Protein AF-0000000065982901 (afdb_homodimer)

Solvent-accessible surface area (backbone atoms only — not comparable to full-atom values): 19222 Å² total; per-residue (Å²): 124,81,75,72,60,69,66,36,56,91,69,32,58,47,48,39,90,70,56,46,75,88,37,59,76,44,37,48,19,32,42,31,34,54,44,53,38,65,42,61,43,34,25,44,44,10,56,73,60,25,23,34,77,66,44,44,37,44,37,74,94,78,40,33,36,38,40,33,31,29,74,66,68,66,86,75,52,57,84,52,55,46,55,23,47,29,55,49,61,68,37,67,29,26,37,35,38,33,34,51,67,62,44,64,77,38,88,80,58,85,72,47,38,41,24,81,53,88,72,38,20,43,46,32,39,29,35,27,35,80,43,37,68,62,52,48,52,52,38,51,76,72,67,51,51,66,79,36,50,36,80,40,78,89,57,44,56,34,28,26,32,42,50,90,59,51,37,37,35,36,36,29,18,64,85,45,47,28,68,55,39,49,86,29,78,124,84,77,72,61,68,65,36,56,90,69,32,59,47,47,38,90,69,56,44,75,89,36,60,77,45,39,47,19,32,43,30,33,54,45,52,37,65,42,61,44,34,25,44,44,10,55,73,60,24,23,35,76,66,45,44,36,44,37,76,94,77,39,32,37,37,40,32,32,28,74,68,67,67,89,75,50,57,85,52,55,47,55,24,47,28,56,51,59,68,38,66,28,25,38,34,39,33,31,51,67,64,44,63,76,38,87,81,60,86,72,47,39,40,25,80,54,89,72,38,21,42,46,33,38,30,35,27,34,79,44,39,68,62,52,48,52,53,38,49,76,71,66,50,51,66,80,34,50,36,79,40,78,90,58,44,57,35,28,26,31,41,50,93,60,52,36,36,36,36,36,29,18,64,83,46,47,27,68,55,38,50,87,28,75

Secondary structure (DSSP, 8-state):
-----TTSGGGSTT---S--GGGTT-EEEEEEEEES-HHHHHIIIIIIT--EEEEEEEETTTTEEEEEEESS-GGGS-SSHHHHHHHHTTSSSEEEEEEETTGGG-TT----B-SSSSS-BEEEEEEEES-HHHHHHHHHHTTPPEEE-TTSSSSTT-EEEE-TT--EEEEEETTTHHHHTTTT-/-----TTSGGGSTT---S--GGGTT-EEEEEEEEES-HHHHHIIIIIIT--EEEEEEEETTTTEEEEEEESS-GGGS-SSHHHHHHHHTTSSSEEEEEEETTGGG-TT----B-SSSSS-BEEEEEEEES-HHHHHHHHHHTTPPEEE-TTSSSSTT-EEEE-TT--EEEEEETTTHHHHTTTT-

Radius of gyration: 19.93 Å; Cα contacts (8 Å, |Δi|>4): 842; chains: 2; bounding box: 50×65×52 Å

Nearest PDB structures (foldseek):
  7vq6-assembly1_A  TM=9.867E-01  e=5.200E-32  Gossypium hirsutum
  7vq6-assembly1_B  TM=9.862E-01  e=2.164E-29  Gossypium hirsutum
  4x2a-assembly1_B  TM=9.821E-01  e=1.651E-28  Mus musculus
  1bh5-assembly1_B  TM=9.833E-01  e=2.447E-28  Homo sapiens
  7wsz-assembly1_A  TM=9.828E-01  e=4.713E-28  Homo sapiens

Organism: Glycine max (NCBI:txid3847)

Sequence (370 aa):
MAAEPKESPSNNPGLHTTPDEATKGYIMQQTMFRIKDPKVSLDFYSRVLGMSLLKRLDFPEMKFSLYFMGYENTAEAPSNPIDKVVWTFSQKATIELTHNWGTESDPEFKGYHNGNSEPRGFGHIGVTVDDTYKACERFQNLGVEFVKKPEDGKMKGIAFIKDPDGYWIEIFDRKTIGNVTQTAAMAAEPKESPSNNPGLHTTPDEATKGYIMQQTMFRIKDPKVSLDFYSRVLGMSLLKRLDFPEMKFSLYFMGYENTAEAPSNPIDKVVWTFSQKATIELTHNWGTESDPEFKGYHNGNSEPRGFGHIGVTVDDTYKACERFQNLGVEFVKKPEDGKMKGIAFIKDPDGYWIEIFDRKTIGNVTQTAA

Structure (mmCIF, N/CA/C/O backbone):
data_AF-0000000065982901-model_v1
#
loop_
_entity.id
_entity.type
_entity.pdbx_description
1 polymer 'Lactoylglutathione lyase'
#
loop_
_atom_site.group_PDB
_atom_site.id
_atom_site.type_symbol
_atom_site.label_atom_id
_atom_site.label_alt_id
_atom_site.label_comp_id
_atom_site.label_asym_id
_atom_site.label_entity_id
_atom_site.label_seq_id
_atom_site.pdbx_PDB_ins_code
_atom_site.Cartn_x
_atom_site.Cartn_y
_atom_site.Cartn_z
_atom_site.occupancy
_atom_site.B_iso_or_equiv
_atom_site.auth_seq_id
_atom_site.auth_comp_id
_atom_site.auth_asym_id
_atom_site.auth_atom_id
_atom_site.pdbx_PDB_model_num
ATOM 1 N N . MET A 1 1 ? -2.605 -38.344 -5.523 1 47.62 1 MET A N 1
ATOM 2 C CA . MET A 1 1 ? -1.571 -37.5 -4.918 1 47.62 1 MET A CA 1
ATOM 3 C C . MET A 1 1 ? -2.084 -36.094 -4.691 1 47.62 1 MET A C 1
ATOM 5 O O . MET A 1 1 ? -2.758 -35.5 -5.551 1 47.62 1 MET A O 1
ATOM 9 N N . ALA A 1 2 ? -2.24 -35.75 -3.432 1 55.12 2 ALA A N 1
ATOM 10 C CA . ALA A 1 2 ? -2.941 -34.5 -3.178 1 55.12 2 ALA A CA 1
ATOM 11 C C . ALA A 1 2 ? -2.311 -33.344 -3.961 1 55.12 2 ALA A C 1
ATOM 13 O O . ALA A 1 2 ? -1.085 -33.219 -4.035 1 55.12 2 ALA A O 1
ATOM 14 N N . ALA A 1 3 ? -3.068 -32.781 -4.895 1 74.69 3 ALA A N 1
ATOM 15 C CA . ALA A 1 3 ? -2.555 -31.734 -5.766 1 74.69 3 ALA A CA 1
ATOM 16 C C . ALA A 1 3 ? -1.749 -30.703 -4.973 1 74.69 3 ALA A C 1
ATOM 18 O O . ALA A 1 3 ? -2.111 -30.359 -3.844 1 74.69 3 ALA A O 1
ATOM 19 N N . GLU A 1 4 ? -0.522 -30.547 -5.262 1 88.44 4 GLU A N 1
ATOM 20 C CA . GLU A 1 4 ? 0.357 -29.562 -4.641 1 88.44 4 GLU A CA 1
ATOM 21 C C . GLU A 1 4 ? -0.329 -28.203 -4.527 1 88.44 4 GLU A C 1
ATOM 23 O O . GLU A 1 4 ? -1.037 -27.781 -5.441 1 88.44 4 GLU A O 1
ATOM 28 N N . PRO A 1 5 ? -0.184 -27.594 -3.396 1 92.75 5 PRO A N 1
ATOM 29 C CA . PRO A 1 5 ? -0.748 -26.25 -3.252 1 92.75 5 PRO A CA 1
ATOM 30 C C . PRO A 1 5 ? -0.328 -25.312 -4.379 1 92.75 5 PRO A C 1
ATOM 32 O O . PRO A 1 5 ? 0.78 -25.438 -4.906 1 92.75 5 PRO A O 1
ATOM 35 N N . LYS A 1 6 ? -1.152 -24.422 -4.77 1 95.62 6 LYS A N 1
ATOM 36 C CA . LYS A 1 6 ? -0.867 -23.469 -5.836 1 95.62 6 LYS A CA 1
ATOM 37 C C . LYS A 1 6 ? 0.378 -22.641 -5.52 1 95.62 6 LYS A C 1
ATOM 39 O O . LYS A 1 6 ? 1.098 -22.219 -6.426 1 95.62 6 LYS A O 1
ATOM 44 N N . GLU A 1 7 ? 0.7 -22.484 -4.242 1 96.75 7 GLU A N 1
ATOM 45 C CA . GLU A 1 7 ? 1.801 -21.625 -3.793 1 96.75 7 GLU A CA 1
ATOM 46 C C . GLU A 1 7 ? 3.127 -22.391 -3.824 1 96.75 7 GLU A C 1
ATOM 48 O O . GLU A 1 7 ? 4.18 -21.812 -3.533 1 96.75 7 GLU A O 1
ATOM 53 N N . SER A 1 8 ? 3.111 -23.625 -4.184 1 96 8 SER A N 1
ATOM 54 C CA . SER A 1 8 ? 4.34 -24.406 -4.18 1 96 8 SER A CA 1
ATOM 55 C C . SER A 1 8 ? 5.352 -23.859 -5.18 1 96 8 SER A C 1
ATOM 57 O O . SER A 1 8 ? 4.969 -23.328 -6.227 1 96 8 SER A O 1
ATOM 59 N N . PRO A 1 9 ? 6.648 -24 -4.855 1 95.81 9 PRO A N 1
ATOM 60 C CA . PRO A 1 9 ? 7.684 -23.531 -5.781 1 95.81 9 PRO A CA 1
ATOM 61 C C . PRO A 1 9 ? 7.574 -24.172 -7.164 1 95.81 9 PRO A C 1
ATOM 63 O O . PRO A 1 9 ? 7.883 -23.531 -8.172 1 95.81 9 PRO A O 1
ATOM 66 N N . SER A 1 10 ? 7.184 -25.391 -7.262 1 96.44 10 SER A N 1
ATOM 67 C CA . SER A 1 10 ? 7.043 -26.078 -8.539 1 96.44 10 SER A CA 1
ATOM 68 C C . SER A 1 10 ? 6.016 -25.391 -9.43 1 96.44 10 SER A C 1
ATOM 70 O O . SER A 1 10 ? 6.145 -25.406 -10.656 1 96.44 10 SER A O 1
ATOM 72 N N . ASN A 1 11 ? 4.996 -24.719 -8.805 1 97.25 11 ASN A N 1
ATOM 73 C CA . ASN A 1 11 ? 3.949 -24.031 -9.547 1 97.25 11 ASN A CA 1
ATOM 74 C C . ASN A 1 11 ? 4.305 -22.562 -9.781 1 97.25 11 ASN A C 1
ATOM 76 O O . ASN A 1 11 ? 3.574 -21.844 -10.461 1 97.25 11 ASN A O 1
ATOM 80 N N . ASN A 1 12 ? 5.383 -22.125 -9.242 1 98.25 12 ASN A N 1
ATOM 81 C CA . ASN A 1 12 ? 5.738 -20.719 -9.258 1 98.25 12 ASN A CA 1
ATOM 82 C C . ASN A 1 12 ? 7.219 -20.5 -9.562 1 98.25 12 ASN A C 1
ATOM 84 O O . ASN A 1 12 ? 7.988 -20.125 -8.688 1 98.25 12 ASN A O 1
ATOM 88 N N . PRO A 1 13 ? 7.547 -20.672 -10.828 1 97.69 13 PRO A N 1
ATOM 89 C CA . PRO A 1 13 ? 8.945 -20.406 -11.18 1 97.69 13 PRO A CA 1
ATOM 90 C C . PRO A 1 13 ? 9.398 -19.016 -10.766 1 97.69 13 PRO A C 1
ATOM 92 O O . PRO A 1 13 ? 8.633 -18.047 -10.867 1 97.69 13 PRO A O 1
ATOM 95 N N . GLY A 1 14 ? 10.594 -18.938 -10.18 1 98.19 14 GLY A N 1
ATOM 96 C CA . GLY A 1 14 ? 11.148 -17.672 -9.711 1 98.19 14 GLY A CA 1
ATOM 97 C C . GLY A 1 14 ? 11.008 -17.484 -8.211 1 98.19 14 GLY A C 1
ATOM 98 O O . GLY A 1 14 ? 11.711 -16.672 -7.617 1 98.19 14 GLY A O 1
ATOM 99 N N . LEU A 1 15 ? 10.031 -18.25 -7.629 1 98.56 15 LEU A N 1
ATOM 100 C CA . LEU A 1 15 ? 9.758 -18.078 -6.207 1 98.56 15 LEU A CA 1
ATOM 101 C C . LEU A 1 15 ? 10.883 -18.672 -5.363 1 98.56 15 LEU A C 1
ATOM 103 O O . LEU A 1 15 ? 11.281 -19.828 -5.574 1 98.56 15 LEU A O 1
ATOM 107 N N . HIS A 1 16 ? 11.414 -17.906 -4.531 1 97.69 16 HIS A N 1
ATOM 108 C CA . HIS A 1 16 ? 12.32 -18.375 -3.492 1 97.69 16 HIS A CA 1
ATOM 109 C C . HIS A 1 16 ? 11.586 -18.594 -2.174 1 97.69 16 HIS A C 1
ATOM 111 O O . HIS A 1 16 ? 10.93 -17.672 -1.666 1 97.69 16 HIS A O 1
ATOM 117 N N . THR A 1 17 ? 11.703 -19.75 -1.574 1 95.75 17 THR A N 1
ATOM 118 C CA . THR A 1 17 ? 10.828 -20.109 -0.464 1 95.75 17 THR A CA 1
ATOM 119 C C . THR A 1 17 ? 11.523 -19.875 0.873 1 95.75 17 THR A C 1
ATOM 121 O O . THR A 1 17 ? 10.891 -19.922 1.928 1 95.75 17 THR A O 1
ATOM 124 N N . THR A 1 18 ? 12.797 -19.656 0.879 1 95.19 18 THR A N 1
ATOM 125 C CA . THR A 1 18 ? 13.531 -19.359 2.105 1 95.19 18 THR A CA 1
ATOM 126 C C . THR A 1 18 ? 14.039 -17.922 2.102 1 95.19 18 THR A C 1
ATOM 128 O O . THR A 1 18 ? 14.969 -17.594 1.364 1 95.19 18 THR A O 1
ATOM 131 N N . PRO A 1 19 ? 13.414 -17.141 2.873 1 95.31 19 PRO A N 1
ATOM 132 C CA . PRO A 1 19 ? 13.891 -15.75 2.916 1 95.31 19 PRO A CA 1
ATOM 133 C C . PRO A 1 19 ? 15.352 -15.641 3.35 1 95.31 19 PRO A C 1
ATOM 135 O O . PRO A 1 19 ? 15.797 -16.391 4.227 1 95.31 19 PRO A O 1
ATOM 138 N N . ASP A 1 20 ? 16.047 -14.797 2.668 1 96.69 20 ASP A N 1
ATOM 139 C CA . ASP A 1 20 ? 17.422 -14.531 3.064 1 96.69 20 ASP A CA 1
ATOM 140 C C . ASP A 1 20 ? 17.484 -13.93 4.465 1 96.69 20 ASP A C 1
ATOM 142 O O . ASP A 1 20 ? 16.703 -13.047 4.801 1 96.69 20 ASP A O 1
ATOM 146 N N . GLU A 1 21 ? 18.453 -14.359 5.258 1 96.94 21 GLU A N 1
ATOM 147 C CA . GLU A 1 21 ? 18.641 -13.867 6.621 1 96.94 21 GLU A CA 1
ATOM 148 C C . GLU A 1 21 ? 18.812 -12.352 6.648 1 96.94 21 GLU A C 1
ATOM 150 O O . GLU A 1 21 ? 18.422 -11.695 7.609 1 96.94 21 GLU A O 1
ATOM 155 N N . ALA A 1 22 ? 19.344 -11.828 5.566 1 97.62 22 ALA A N 1
ATOM 156 C CA . ALA A 1 22 ? 19.609 -10.398 5.477 1 97.62 22 ALA A CA 1
ATOM 157 C C . ALA A 1 22 ? 18.312 -9.594 5.496 1 97.62 22 ALA A C 1
ATOM 159 O O . ALA A 1 22 ? 18.328 -8.383 5.734 1 97.62 22 ALA A O 1
ATOM 160 N N . THR A 1 23 ? 17.172 -10.227 5.211 1 98.12 23 THR A N 1
ATOM 161 C CA . THR A 1 23 ? 15.922 -9.492 5.098 1 98.12 23 THR A CA 1
ATOM 162 C C . THR A 1 23 ? 15.062 -9.703 6.34 1 98.12 23 THR A C 1
ATOM 164 O O . THR A 1 23 ? 13.891 -9.312 6.367 1 98.12 23 THR A O 1
ATOM 167 N N . LYS A 1 24 ? 15.828 -10.312 7.328 1 94.62 24 LYS A N 1
ATOM 168 C CA . LYS A 1 24 ? 15.102 -10.539 8.578 1 94.62 24 LYS A CA 1
ATOM 169 C C . LYS A 1 24 ? 14.703 -9.227 9.234 1 94.62 24 LYS A C 1
ATOM 171 O O . LYS A 1 24 ? 15.523 -8.32 9.375 1 94.62 24 LYS A O 1
ATOM 176 N N . GLY A 1 25 ? 13.547 -8.938 9.492 1 94 25 GLY A N 1
ATOM 177 C CA . GLY A 1 25 ? 13.078 -7.734 10.164 1 94 25 GLY A CA 1
ATOM 178 C C . GLY A 1 25 ? 12.461 -6.723 9.227 1 94 25 GLY A C 1
ATOM 179 O O . GLY A 1 25 ? 11.984 -5.672 9.656 1 94 25 GLY A O 1
ATOM 180 N N . TYR A 1 26 ? 12.641 -6.934 7.852 1 98.5 26 TYR A N 1
ATOM 181 C CA . TYR A 1 26 ? 11.984 -6.039 6.906 1 98.5 26 TYR A CA 1
ATOM 182 C C . TYR A 1 26 ? 10.477 -5.996 7.156 1 98.5 26 TYR A C 1
ATOM 184 O O . TYR A 1 26 ? 9.875 -7.008 7.535 1 98.5 26 TYR A O 1
ATOM 192 N N . ILE A 1 27 ? 9.914 -4.82 6.965 1 98.12 27 ILE A N 1
ATOM 193 C CA . ILE A 1 27 ? 8.461 -4.707 7.066 1 98.12 27 ILE A CA 1
ATOM 194 C C . ILE A 1 27 ? 7.93 -3.867 5.91 1 98.12 27 ILE A C 1
ATOM 196 O O . ILE A 1 27 ? 8.57 -2.898 5.492 1 98.12 27 ILE A O 1
ATOM 200 N N . MET A 1 28 ? 6.805 -4.344 5.32 1 98.81 28 MET A N 1
ATOM 201 C CA . MET A 1 28 ? 6.051 -3.475 4.422 1 98.81 28 MET A CA 1
ATOM 202 C C . MET A 1 28 ? 5.391 -2.336 5.191 1 98.81 28 MET A C 1
ATOM 204 O O . MET A 1 28 ? 4.398 -2.545 5.891 1 98.81 28 MET A O 1
ATOM 208 N N . GLN A 1 29 ? 5.961 -1.175 5.043 1 98.81 29 GLN A N 1
ATOM 209 C CA . GLN A 1 29 ? 5.637 -0.084 5.957 1 98.81 29 GLN A CA 1
ATOM 210 C C . GLN A 1 29 ? 4.574 0.836 5.359 1 98.81 29 GLN A C 1
ATOM 212 O O . GLN A 1 29 ? 3.623 1.216 6.043 1 98.81 29 GLN A O 1
ATOM 217 N N . GLN A 1 30 ? 4.672 1.115 4.047 1 98.88 30 GLN A N 1
ATOM 218 C CA . GLN A 1 30 ? 3.738 2.143 3.602 1 98.88 30 GLN A CA 1
ATOM 219 C C . GLN A 1 30 ? 3.414 1.986 2.119 1 98.88 30 GLN A C 1
ATOM 221 O O . GLN A 1 30 ? 4.184 1.38 1.37 1 98.88 30 GLN A O 1
ATOM 226 N N . THR A 1 31 ? 2.271 2.502 1.705 1 98.94 31 THR A N 1
ATOM 227 C CA . THR A 1 31 ? 1.854 2.814 0.342 1 98.94 31 THR A CA 1
ATOM 228 C C . THR A 1 31 ? 1.636 4.316 0.173 1 98.94 31 THR A C 1
ATOM 230 O O . THR A 1 31 ? 0.902 4.934 0.949 1 98.94 31 THR A O 1
ATOM 233 N N . MET A 1 32 ? 2.334 4.867 -0.791 1 98.94 32 MET A N 1
ATOM 234 C CA . MET A 1 32 ? 2.26 6.316 -0.974 1 98.94 32 MET A CA 1
ATOM 235 C C . MET A 1 32 ? 1.517 6.664 -2.26 1 98.94 32 MET A C 1
ATOM 237 O O . MET A 1 32 ? 1.818 6.121 -3.322 1 98.94 32 MET A O 1
ATOM 241 N N . PHE A 1 33 ? 0.491 7.516 -2.158 1 98.81 33 PHE A N 1
ATOM 242 C CA . PHE A 1 33 ? -0.076 8.141 -3.348 1 98.81 33 PHE A CA 1
ATOM 243 C C . PHE A 1 33 ? -0.407 9.602 -3.09 1 98.81 33 PHE A C 1
ATOM 245 O O . PHE A 1 33 ? -0.44 10.047 -1.938 1 98.81 33 PHE A O 1
ATOM 252 N N . ARG A 1 34 ? -0.53 10.352 -4.121 1 98.88 34 ARG A N 1
ATOM 253 C CA . ARG A 1 34 ? -0.688 11.797 -4.074 1 98.88 34 ARG A CA 1
ATOM 254 C C . ARG A 1 34 ? -2.152 12.188 -3.9 1 98.88 34 ARG A C 1
ATOM 256 O O . ARG A 1 34 ? -3.043 11.523 -4.441 1 98.88 34 ARG A O 1
ATOM 263 N N . ILE A 1 35 ? -2.357 13.266 -3.203 1 98.88 35 ILE A N 1
ATOM 264 C CA . ILE A 1 35 ? -3.719 13.742 -2.992 1 98.88 35 ILE A CA 1
ATOM 265 C C . ILE A 1 35 ? -3.812 15.219 -3.367 1 98.88 35 ILE A C 1
ATOM 267 O O . ILE A 1 35 ? -2.82 15.945 -3.297 1 98.88 35 ILE A O 1
ATOM 271 N N . LYS A 1 36 ? -4.98 15.641 -3.707 1 98.69 36 LYS A N 1
ATOM 272 C CA . LYS A 1 36 ? -5.219 17.016 -4.145 1 98.69 36 LYS A CA 1
ATOM 273 C C . LYS A 1 36 ? -5.348 17.953 -2.951 1 98.69 36 LYS A C 1
ATOM 275 O O . LYS A 1 36 ? -4.738 19.031 -2.93 1 98.69 36 LYS A O 1
ATOM 280 N N . ASP A 1 37 ? -6.137 17.609 -1.983 1 98.75 37 ASP A N 1
ATOM 281 C CA . ASP A 1 37 ? -6.551 18.469 -0.877 1 98.75 37 ASP A CA 1
ATOM 282 C C . ASP A 1 37 ? -6.535 17.703 0.445 1 98.75 37 ASP A C 1
ATOM 284 O O . ASP A 1 37 ? -7.387 16.844 0.677 1 98.75 37 ASP A O 1
ATOM 288 N N . PRO A 1 38 ? -5.645 18.047 1.351 1 98.75 38 PRO A N 1
ATOM 289 C CA . PRO A 1 38 ? -5.555 17.312 2.619 1 98.75 38 PRO A CA 1
ATOM 290 C C . PRO A 1 38 ? -6.844 17.391 3.434 1 98.75 38 PRO A C 1
ATOM 292 O O . PRO A 1 38 ? -7.195 16.422 4.125 1 98.75 38 PRO A O 1
ATOM 295 N N . LYS A 1 39 ? -7.512 18.5 3.393 1 98.75 39 LYS A N 1
ATOM 296 C CA . LYS A 1 39 ? -8.734 18.641 4.184 1 98.75 39 LYS A CA 1
ATOM 297 C C . LYS A 1 39 ? -9.742 17.547 3.828 1 98.75 39 LYS A C 1
ATOM 299 O O . LYS A 1 39 ? -10.281 16.891 4.715 1 98.75 39 LYS A O 1
ATOM 304 N N . VAL A 1 40 ? -9.938 17.328 2.543 1 98.62 40 VAL A N 1
ATOM 305 C CA . VAL A 1 40 ? -10.914 16.359 2.045 1 98.62 40 VAL A CA 1
ATOM 306 C C . VAL A 1 40 ? -10.391 14.945 2.283 1 98.62 40 VAL A C 1
ATOM 308 O O . VAL A 1 40 ? -11.148 14.062 2.689 1 98.62 40 VAL A O 1
ATOM 311 N N . SER A 1 41 ? -9.156 14.727 2.055 1 98.88 41 SER A N 1
ATOM 312 C CA . SER A 1 41 ? -8.562 13.398 2.197 1 98.88 41 SER A CA 1
ATOM 313 C C . SER A 1 41 ? -8.523 12.969 3.66 1 98.88 41 SER A C 1
ATOM 315 O O . SER A 1 41 ? -8.828 11.82 3.984 1 98.88 41 SER A O 1
ATOM 317 N N . LEU A 1 42 ? -8.109 13.867 4.512 1 98.88 42 LEU A N 1
ATOM 318 C CA . LEU A 1 42 ? -8.039 13.531 5.93 1 98.88 42 LEU A CA 1
ATOM 319 C C . LEU A 1 42 ? -9.422 13.227 6.488 1 98.88 42 LEU A C 1
ATOM 321 O O . LEU A 1 42 ? -9.57 12.359 7.355 1 98.88 42 LEU A O 1
ATOM 325 N N . ASP A 1 43 ? -10.422 13.984 6.039 1 98.88 43 ASP A N 1
ATOM 326 C CA . ASP A 1 43 ? -11.789 13.648 6.438 1 98.88 43 ASP A CA 1
ATOM 327 C C . ASP A 1 43 ? -12.141 12.219 6.035 1 98.88 43 ASP A C 1
ATOM 329 O O . ASP A 1 43 ? -12.602 11.43 6.867 1 98.88 43 ASP A O 1
ATOM 333 N N . PHE A 1 44 ? -11.891 11.883 4.828 1 98.94 44 PHE A N 1
ATOM 334 C CA . PHE A 1 44 ? -12.234 10.57 4.305 1 98.94 44 PHE A CA 1
ATOM 335 C C . PHE A 1 44 ? -11.492 9.477 5.062 1 98.94 44 PHE A C 1
ATOM 337 O O . PHE A 1 44 ? -12.109 8.531 5.57 1 98.94 44 PHE A O 1
ATOM 344 N N . TYR A 1 45 ? -10.203 9.484 5.199 1 98.94 45 TYR A N 1
ATOM 345 C CA . TYR A 1 45 ? -9.391 8.406 5.734 1 98.94 45 TYR A CA 1
ATOM 346 C C . TYR A 1 45 ? -9.562 8.289 7.242 1 98.94 45 TYR A C 1
ATOM 348 O O . TYR A 1 45 ? -9.414 7.199 7.809 1 98.94 45 TYR A O 1
ATOM 356 N N . SER A 1 46 ? -9.867 9.43 7.895 1 98.75 46 SER A N 1
ATOM 357 C CA . SER A 1 46 ? -10.07 9.352 9.336 1 98.75 46 SER A CA 1
ATOM 358 C C . SER A 1 46 ? -11.531 9.047 9.68 1 98.75 46 SER A C 1
ATOM 360 O O . SER A 1 46 ? -11.828 8 10.258 1 98.75 46 SER A O 1
ATOM 362 N N . ARG A 1 47 ? -12.445 9.805 9.172 1 98.5 47 ARG A N 1
ATOM 363 C CA . ARG A 1 47 ? -13.852 9.648 9.531 1 98.5 47 ARG A CA 1
ATOM 364 C C . ARG A 1 47 ? -14.461 8.422 8.867 1 98.5 47 ARG A C 1
ATOM 366 O O . ARG A 1 47 ? -15.117 7.613 9.523 1 98.5 47 ARG A O 1
ATOM 373 N N . VAL A 1 48 ? -14.25 8.25 7.625 1 98.69 48 VAL A N 1
ATOM 374 C CA . VAL A 1 48 ? -14.898 7.195 6.852 1 98.69 48 VAL A CA 1
ATOM 375 C C . VAL A 1 48 ? -14.18 5.867 7.086 1 98.69 48 VAL A C 1
ATOM 377 O O . VAL A 1 48 ? -14.812 4.871 7.453 1 98.69 48 VAL A O 1
ATOM 380 N N . LEU A 1 49 ? -12.883 5.836 6.973 1 98.81 49 LEU A N 1
ATOM 381 C CA . LEU A 1 49 ? -12.148 4.578 7.043 1 98.81 49 LEU A CA 1
ATOM 382 C C . LEU A 1 49 ? -11.68 4.297 8.469 1 98.81 49 LEU A C 1
ATOM 384 O O . LEU A 1 49 ? -11.258 3.18 8.773 1 98.81 49 LEU A O 1
ATOM 388 N N . GLY A 1 50 ? -11.648 5.32 9.297 1 98.69 50 GLY A N 1
ATOM 389 C CA . GLY A 1 50 ? -11.352 5.094 10.703 1 98.69 50 GLY A CA 1
ATOM 390 C C . GLY A 1 50 ? -9.859 5.102 11.008 1 98.69 50 GLY A C 1
ATOM 391 O O . GLY A 1 50 ? -9.43 4.582 12.039 1 98.69 50 GLY A O 1
ATOM 392 N N . MET A 1 51 ? -9.039 5.641 10.148 1 98.75 51 MET A N 1
ATOM 393 C CA . MET A 1 51 ? -7.598 5.691 10.398 1 98.75 51 MET A CA 1
ATOM 394 C C . MET A 1 51 ? -7.242 6.902 11.258 1 98.75 51 MET A C 1
ATOM 396 O O . MET A 1 51 ? -7.996 7.875 11.305 1 98.75 51 MET A O 1
ATOM 400 N N . SER A 1 52 ? -6.113 6.812 11.891 1 98.5 52 SER A N 1
ATOM 401 C CA . SER A 1 52 ? -5.531 7.93 12.633 1 98.5 52 SER A CA 1
ATOM 402 C C . SER A 1 52 ? -4.379 8.562 11.859 1 98.5 52 SER A C 1
ATOM 404 O O . SER A 1 52 ? -3.709 7.895 11.07 1 98.5 52 SER A O 1
ATOM 406 N N . LEU A 1 53 ? -4.234 9.852 12.016 1 98.75 53 LEU A N 1
ATOM 407 C CA . LEU A 1 53 ? -3.018 10.508 11.547 1 98.75 53 LEU A CA 1
ATOM 408 C C . LEU A 1 53 ? -1.852 10.227 12.484 1 98.75 53 LEU A C 1
ATOM 410 O O . LEU A 1 53 ? -1.828 10.719 13.617 1 98.75 53 LEU A O 1
ATOM 414 N N . LEU A 1 54 ? -0.879 9.484 12.047 1 98.62 54 LEU A N 1
ATOM 415 C CA . LEU A 1 54 ? 0.24 9.062 12.883 1 98.62 54 LEU A CA 1
ATOM 416 C C . LEU A 1 54 ? 1.329 10.133 12.914 1 98.62 54 LEU A C 1
ATOM 418 O O . LEU A 1 54 ? 1.921 10.391 13.969 1 98.62 54 LEU A O 1
ATOM 422 N N . LYS A 1 55 ? 1.578 10.711 11.828 1 98.75 55 LYS A N 1
ATOM 423 C CA . LYS A 1 55 ? 2.633 11.711 11.703 1 98.75 55 LYS A CA 1
ATOM 424 C C . LYS A 1 55 ? 2.395 12.609 10.492 1 98.75 55 LYS A C 1
ATOM 426 O O . LYS A 1 55 ? 1.864 12.164 9.477 1 98.75 55 LYS A O 1
ATOM 431 N N . ARG A 1 56 ? 2.662 13.82 10.602 1 98.75 56 ARG A N 1
ATOM 432 C CA . ARG A 1 56 ? 2.729 14.773 9.492 1 98.75 56 ARG A CA 1
ATOM 433 C C . ARG A 1 56 ? 4.141 15.328 9.328 1 98.75 56 ARG A C 1
ATOM 435 O O . ARG A 1 56 ? 4.797 15.656 10.32 1 98.75 56 ARG A O 1
ATOM 442 N N . LEU A 1 57 ? 4.668 15.297 8.141 1 98.5 57 LEU A N 1
ATOM 443 C CA . LEU A 1 57 ? 5.945 15.906 7.789 1 98.5 57 LEU A CA 1
ATOM 444 C C . LEU A 1 57 ? 5.758 17.016 6.754 1 98.5 57 LEU A C 1
ATOM 446 O O . LEU A 1 57 ? 5.012 16.844 5.785 1 98.5 57 LEU A O 1
ATOM 450 N N . ASP A 1 58 ? 6.398 18.141 6.965 1 98.38 58 ASP A N 1
ATOM 451 C CA . ASP A 1 58 ? 6.355 19.266 6.039 1 98.38 58 ASP A CA 1
ATOM 452 C C . ASP A 1 58 ? 7.727 19.531 5.426 1 98.38 58 ASP A C 1
ATOM 454 O O . ASP A 1 58 ? 8.734 19.562 6.137 1 98.38 58 ASP A O 1
ATOM 458 N N . PHE A 1 59 ? 7.691 19.688 4.133 1 97.06 59 PHE A N 1
ATOM 459 C CA . PHE A 1 59 ? 8.906 20 3.391 1 97.06 59 PHE A CA 1
ATOM 460 C C . PHE A 1 59 ? 8.758 21.328 2.66 1 97.06 59 PHE A C 1
ATOM 462 O O . PHE A 1 59 ? 8.508 21.359 1.453 1 97.06 59 PHE A O 1
ATOM 469 N N . PRO A 1 60 ? 9.047 22.406 3.312 1 96.81 60 PRO A N 1
ATOM 470 C CA . PRO A 1 60 ? 8.781 23.719 2.736 1 96.81 60 PRO A CA 1
ATOM 471 C C . PRO A 1 60 ? 9.617 24 1.49 1 96.81 60 PRO A C 1
ATOM 473 O O . PRO A 1 60 ? 9.125 24.594 0.533 1 96.81 60 PRO A O 1
ATOM 476 N N . GLU A 1 61 ? 10.875 23.578 1.46 1 94.94 61 GLU A N 1
ATOM 477 C CA . GLU A 1 61 ? 11.75 23.828 0.317 1 94.94 61 GLU A CA 1
ATOM 478 C C . GLU A 1 61 ? 11.211 23.172 -0.946 1 94.94 61 GLU A C 1
ATOM 480 O O . GLU A 1 61 ? 11.336 23.719 -2.043 1 94.94 61 GLU A O 1
ATOM 485 N N . MET A 1 62 ? 10.625 22.078 -0.757 1 95.25 62 MET A N 1
ATOM 486 C CA . MET A 1 62 ? 10.109 21.312 -1.89 1 95.25 62 MET A CA 1
ATOM 487 C C . MET A 1 62 ? 8.602 21.516 -2.033 1 95.25 62 MET A C 1
ATOM 489 O O . MET A 1 62 ? 7.988 20.969 -2.953 1 95.25 62 MET A O 1
ATOM 493 N N . LYS A 1 63 ? 8.008 22.141 -1.095 1 97.75 63 LYS A N 1
ATOM 494 C CA . LYS A 1 63 ? 6.617 22.578 -1.1 1 97.75 63 LYS A CA 1
ATOM 495 C C . LYS A 1 63 ? 5.668 21.391 -1.132 1 97.75 63 LYS A C 1
ATOM 497 O O . LYS A 1 63 ? 4.777 21.312 -1.982 1 97.75 63 LYS A O 1
ATOM 502 N N . PHE A 1 64 ? 5.848 20.5 -0.227 1 98.38 64 PHE A N 1
ATOM 503 C CA . PHE A 1 64 ? 4.875 19.438 -0.071 1 98.38 64 PHE A CA 1
ATOM 504 C C . PHE A 1 64 ? 4.824 18.953 1.375 1 98.38 64 PHE A C 1
ATOM 506 O O . PHE A 1 64 ? 5.715 19.266 2.17 1 98.38 64 PHE A O 1
ATOM 513 N N . SER A 1 65 ? 3.74 18.297 1.741 1 98.81 65 SER A N 1
ATOM 514 C CA . SER A 1 65 ? 3.543 17.672 3.045 1 98.81 65 SER A CA 1
ATOM 515 C C . SER A 1 65 ? 3.166 16.203 2.898 1 98.81 65 SER A C 1
ATOM 517 O O . SER A 1 65 ? 2.57 15.805 1.896 1 98.81 65 SER A O 1
ATOM 519 N N . LEU A 1 66 ? 3.568 15.461 3.855 1 98.88 66 LEU A N 1
ATOM 520 C CA . LEU A 1 66 ? 3.211 14.047 3.965 1 98.88 66 LEU A CA 1
ATOM 521 C C . LEU A 1 66 ? 2.32 13.805 5.18 1 98.88 66 LEU A C 1
ATOM 523 O O . LEU A 1 66 ? 2.59 14.328 6.266 1 98.88 66 LEU A O 1
ATOM 527 N N . TYR A 1 67 ? 1.262 13.133 4.98 1 98.94 67 TYR A N 1
ATOM 528 C CA . TYR A 1 67 ? 0.38 12.68 6.051 1 98.94 67 TYR A CA 1
ATOM 529 C C . TYR A 1 67 ? 0.378 11.156 6.148 1 98.94 67 TYR A C 1
ATOM 531 O O . TYR A 1 67 ? -0.137 10.469 5.262 1 98.94 67 TYR A O 1
ATOM 539 N N . PHE A 1 68 ? 0.961 10.602 7.188 1 98.94 68 PHE A N 1
ATOM 540 C CA . PHE A 1 68 ? 0.977 9.164 7.402 1 98.94 68 PHE A CA 1
ATOM 541 C C . PHE A 1 68 ? -0.253 8.719 8.188 1 98.94 68 PHE A C 1
ATOM 543 O O . PHE A 1 68 ? -0.412 9.07 9.359 1 98.94 68 PHE A O 1
ATOM 550 N N . MET A 1 69 ? -1.104 7.953 7.516 1 98.94 69 MET A N 1
ATOM 551 C CA . MET A 1 69 ? -2.342 7.453 8.109 1 98.94 69 MET A CA 1
ATOM 552 C C . MET A 1 69 ? -2.229 5.969 8.43 1 98.94 69 MET A C 1
ATOM 554 O O . MET A 1 69 ? -1.534 5.227 7.734 1 98.94 69 MET A O 1
ATOM 558 N N . GLY A 1 70 ? -2.855 5.508 9.469 1 98.62 70 GLY A N 1
ATOM 559 C CA . GLY A 1 70 ? -2.9 4.094 9.805 1 98.62 70 GLY A CA 1
ATOM 560 C C . GLY A 1 70 ? -3.861 3.783 10.938 1 98.62 70 GLY A C 1
ATOM 561 O O . GLY A 1 70 ? -4.582 4.664 11.414 1 98.62 70 GLY A O 1
ATOM 562 N N . TYR A 1 71 ? -3.883 2.543 11.383 1 98.44 71 TYR A N 1
ATOM 563 C CA . TYR A 1 71 ? -4.852 2.1 12.375 1 98.44 71 TYR A CA 1
ATOM 564 C C . TYR A 1 71 ? -4.203 1.967 13.75 1 98.44 71 TYR A C 1
ATOM 566 O O . TYR A 1 71 ? -4.836 1.499 14.695 1 98.44 71 TYR A O 1
ATOM 574 N N . GLU A 1 72 ? -2.967 2.344 13.844 1 97.31 72 GLU A N 1
ATOM 575 C CA . GLU A 1 72 ? -2.252 2.244 15.117 1 97.31 72 GLU A CA 1
ATOM 576 C C . GLU A 1 72 ? -2.809 3.23 16.141 1 97.31 72 GLU A C 1
ATOM 578 O O . GLU A 1 72 ? -3.379 4.262 15.773 1 97.31 72 GLU A O 1
ATOM 583 N N . ASN A 1 73 ? -2.646 2.869 17.406 1 96.19 73 ASN A N 1
ATOM 584 C CA . ASN A 1 73 ? -3.086 3.699 18.531 1 96.19 73 ASN A CA 1
ATOM 585 C C . ASN A 1 73 ? -2.115 4.848 18.781 1 96.19 73 ASN A C 1
ATOM 587 O O . ASN A 1 73 ? -1.035 4.641 19.344 1 96.19 73 ASN A O 1
ATOM 591 N N . THR A 1 74 ? -2.531 6.055 18.5 1 96.44 74 THR A N 1
ATOM 592 C CA . THR A 1 74 ? -1.638 7.207 18.594 1 96.44 74 THR A CA 1
ATOM 593 C C . THR A 1 74 ? -1.312 7.527 20.047 1 96.44 74 THR A C 1
ATOM 595 O O . THR A 1 74 ? -0.363 8.258 20.328 1 96.44 74 THR A O 1
ATOM 598 N N . ALA A 1 75 ? -2.07 7.078 20.969 1 95.62 75 ALA A N 1
ATOM 599 C CA . ALA A 1 75 ? -1.772 7.285 22.375 1 95.62 75 ALA A CA 1
ATOM 600 C C . ALA A 1 75 ? -0.464 6.602 22.766 1 95.62 75 ALA A C 1
ATOM 602 O O . ALA A 1 75 ? 0.142 6.949 23.781 1 95.62 75 ALA A O 1
ATOM 603 N N . GLU A 1 76 ? -0.038 5.652 21.984 1 96.94 76 GLU A N 1
ATOM 604 C CA . GLU A 1 76 ? 1.196 4.918 22.25 1 96.94 76 GLU A CA 1
ATOM 605 C C . GLU A 1 76 ? 2.393 5.594 21.578 1 96.94 76 GLU A C 1
ATOM 607 O O . GLU A 1 76 ? 3.537 5.18 21.781 1 96.94 76 GLU A O 1
ATOM 612 N N . ALA A 1 77 ? 2.131 6.539 20.781 1 97.25 77 ALA A N 1
ATOM 613 C CA . ALA A 1 77 ? 3.201 7.238 20.078 1 97.25 77 ALA A CA 1
ATOM 614 C C . ALA A 1 77 ? 3.99 8.133 21.031 1 97.25 77 ALA A C 1
ATOM 616 O O . ALA A 1 77 ? 3.42 8.734 21.953 1 97.25 77 ALA A O 1
ATOM 617 N N . PRO A 1 78 ? 5.301 8.273 20.812 1 97.19 78 PRO A N 1
ATOM 618 C CA . PRO A 1 78 ? 6.082 9.227 21.609 1 97.19 78 PRO A CA 1
ATOM 619 C C . PRO A 1 78 ? 5.672 10.68 21.359 1 97.19 78 PRO A C 1
ATOM 621 O O . PRO A 1 78 ? 5.164 11 20.281 1 97.19 78 PRO A O 1
ATOM 624 N N . SER A 1 79 ? 5.969 11.578 22.328 1 95.12 79 SER A N 1
ATOM 625 C CA . SER A 1 79 ? 5.629 12.992 22.188 1 95.12 79 SER A CA 1
ATOM 626 C C . SER A 1 79 ? 6.695 13.75 21.406 1 95.12 79 SER A C 1
ATOM 628 O O . SER A 1 79 ? 6.387 14.711 20.719 1 95.12 79 SER A O 1
ATOM 630 N N . ASN A 1 80 ? 7.969 13.305 21.562 1 96.44 80 ASN A N 1
ATOM 631 C CA . ASN A 1 80 ? 9.039 13.938 20.797 1 96.44 80 ASN A CA 1
ATOM 632 C C . ASN A 1 80 ? 8.836 13.75 19.297 1 96.44 80 ASN A C 1
ATOM 634 O O . ASN A 1 80 ? 8.688 12.617 18.828 1 96.44 80 ASN A O 1
ATOM 638 N N . PRO A 1 81 ? 8.852 14.812 18.547 1 96.31 81 PRO A N 1
ATOM 639 C CA . PRO A 1 81 ? 8.516 14.734 17.125 1 96.31 81 PRO A CA 1
ATOM 640 C C . PRO A 1 81 ? 9.43 13.781 16.359 1 96.31 81 PRO A C 1
ATOM 642 O O . PRO A 1 81 ? 8.977 13.062 15.469 1 96.31 81 PRO A O 1
ATOM 645 N N . ILE A 1 82 ? 10.664 13.789 16.656 1 96.62 82 ILE A N 1
ATOM 646 C CA . ILE A 1 82 ? 11.617 12.938 15.945 1 96.62 82 ILE A CA 1
ATOM 647 C C . ILE A 1 82 ? 11.383 11.477 16.328 1 96.62 82 ILE A C 1
ATOM 649 O O . ILE A 1 82 ? 11.375 10.602 15.461 1 96.62 82 ILE A O 1
ATOM 653 N N . ASP A 1 83 ? 11.195 11.211 17.609 1 97.69 83 ASP A N 1
ATOM 654 C CA . ASP A 1 83 ? 10.891 9.867 18.078 1 97.69 83 ASP A CA 1
ATOM 655 C C . ASP A 1 83 ? 9.578 9.359 17.469 1 97.69 83 ASP A C 1
ATOM 657 O O . ASP A 1 83 ? 9.438 8.164 17.203 1 97.69 83 ASP A O 1
ATOM 661 N N . LYS A 1 84 ? 8.648 10.25 17.281 1 98.06 84 LYS A N 1
ATOM 662 C CA . LYS A 1 84 ? 7.367 9.875 16.688 1 98.06 84 LYS A CA 1
ATOM 663 C C . LYS A 1 84 ? 7.531 9.469 15.227 1 98.06 84 LYS A C 1
ATOM 665 O O . LYS A 1 84 ? 6.824 8.586 14.742 1 98.06 84 LYS A O 1
ATOM 670 N N . VAL A 1 85 ? 8.477 10.109 14.508 1 98.31 85 VAL A N 1
ATOM 671 C CA . VAL A 1 85 ? 8.805 9.664 13.148 1 98.31 85 VAL A CA 1
ATOM 672 C C . VAL A 1 85 ? 9.289 8.219 13.18 1 98.31 85 VAL A C 1
ATOM 674 O O . VAL A 1 85 ? 8.797 7.375 12.43 1 98.31 85 VAL A O 1
ATOM 677 N N . VAL A 1 86 ? 10.227 7.973 14.086 1 98.5 86 VAL A N 1
ATOM 678 C CA . VAL A 1 86 ? 10.805 6.637 14.203 1 98.5 86 VAL A CA 1
ATOM 679 C C . VAL A 1 86 ? 9.703 5.625 14.531 1 98.5 86 VAL A C 1
ATOM 681 O O . VAL A 1 86 ? 9.641 4.551 13.93 1 98.5 86 VAL A O 1
ATOM 684 N N . TRP A 1 87 ? 8.852 5.973 15.484 1 98.62 87 TRP A N 1
ATOM 685 C CA . TRP A 1 87 ? 7.715 5.133 15.852 1 98.62 87 TRP A CA 1
ATOM 686 C C . TRP A 1 87 ? 6.809 4.887 14.648 1 98.62 87 TRP A C 1
ATOM 688 O O . TRP A 1 87 ? 6.41 3.75 14.383 1 98.62 87 TRP A O 1
ATOM 698 N N . THR A 1 88 ? 6.492 5.887 13.883 1 98.69 88 THR A N 1
ATOM 699 C CA . THR A 1 88 ? 5.605 5.793 12.727 1 98.69 88 THR A CA 1
ATOM 700 C C . THR A 1 88 ? 6.191 4.859 11.672 1 98.69 88 THR A C 1
ATOM 702 O O . THR A 1 88 ? 5.496 3.98 11.156 1 98.69 88 THR A O 1
ATOM 705 N N . PHE A 1 89 ? 7.449 4.992 11.406 1 98.62 89 PHE A N 1
ATOM 706 C CA . PHE A 1 89 ? 8.102 4.227 10.352 1 98.62 89 PHE A CA 1
ATOM 707 C C . PHE A 1 89 ? 8.398 2.807 10.82 1 98.62 89 PHE A C 1
ATOM 709 O O . PHE A 1 89 ? 8.898 1.985 10.047 1 98.62 89 PHE A O 1
ATOM 716 N N . SER A 1 90 ? 8.07 2.533 12.062 1 98.31 90 SER A N 1
ATOM 717 C CA . SER A 1 90 ? 8.156 1.169 12.57 1 98.31 90 SER A CA 1
ATOM 718 C C . SER A 1 90 ? 6.82 0.447 12.438 1 98.31 90 SER A C 1
ATOM 720 O O . SER A 1 90 ? 6.719 -0.741 12.75 1 98.31 90 SER A O 1
ATOM 722 N N . GLN A 1 91 ? 5.754 1.127 11.969 1 98.25 91 GLN A N 1
ATOM 723 C CA . GLN A 1 91 ? 4.426 0.534 11.859 1 98.25 91 GLN A CA 1
ATOM 724 C C . GLN A 1 91 ? 4.211 -0.07 10.469 1 98.25 91 GLN A C 1
ATOM 726 O O . GLN A 1 91 ? 4.633 0.505 9.469 1 98.25 91 GLN A O 1
ATOM 731 N N . LYS A 1 92 ? 3.541 -1.246 10.438 1 97.94 92 LYS A N 1
ATOM 732 C CA . LYS A 1 92 ? 3.156 -1.834 9.164 1 97.94 92 LYS A CA 1
ATOM 733 C C . LYS A 1 92 ? 1.946 -1.116 8.57 1 97.94 92 LYS A C 1
ATOM 735 O O . LYS A 1 92 ? 1.107 -0.591 9.305 1 97.94 92 LYS A O 1
ATOM 740 N N . ALA A 1 93 ? 1.886 -1.146 7.258 1 98.31 93 ALA A N 1
ATOM 741 C CA . ALA A 1 93 ? 0.648 -0.94 6.508 1 98.31 93 ALA A CA 1
ATOM 742 C C . ALA A 1 93 ? 0.124 0.481 6.695 1 98.31 93 ALA A C 1
ATOM 744 O O . ALA A 1 93 ? -1.081 0.689 6.855 1 98.31 93 ALA A O 1
ATOM 745 N N . THR A 1 94 ? 1.021 1.454 6.723 1 98.81 94 THR A N 1
ATOM 746 C CA . THR A 1 94 ? 0.555 2.836 6.734 1 98.81 94 THR A CA 1
ATOM 747 C C . THR A 1 94 ? 0.265 3.322 5.32 1 98.81 94 THR A C 1
ATOM 749 O O . THR A 1 94 ? 0.68 2.693 4.344 1 98.81 94 THR A O 1
ATOM 752 N N . ILE A 1 95 ? -0.539 4.348 5.211 1 98.94 95 ILE A N 1
ATOM 753 C CA . ILE A 1 95 ? -0.759 5.074 3.967 1 98.94 95 ILE A CA 1
ATOM 754 C C . ILE A 1 95 ? -0.094 6.445 4.047 1 98.94 95 ILE A C 1
ATOM 756 O O . ILE A 1 95 ? -0.302 7.191 5.008 1 98.94 95 ILE A O 1
ATOM 760 N N . GLU A 1 96 ? 0.784 6.699 3.141 1 98.94 96 GLU A N 1
ATOM 761 C CA . GLU A 1 96 ? 1.406 8.016 3.014 1 98.94 96 GLU A CA 1
ATOM 762 C C . GLU A 1 96 ? 0.689 8.867 1.97 1 98.94 96 GLU A C 1
ATOM 764 O O . GLU A 1 96 ? 0.794 8.609 0.769 1 98.94 96 GLU A O 1
ATOM 769 N N . LEU A 1 97 ? -0.043 9.891 2.428 1 98.94 97 LEU A N 1
ATOM 770 C CA . LEU A 1 97 ? -0.714 10.844 1.553 1 98.94 97 LEU A CA 1
ATOM 771 C C . LEU A 1 97 ? 0.181 12.047 1.274 1 98.94 97 LEU A C 1
ATOM 773 O O . LEU A 1 97 ? 0.572 12.766 2.199 1 98.94 9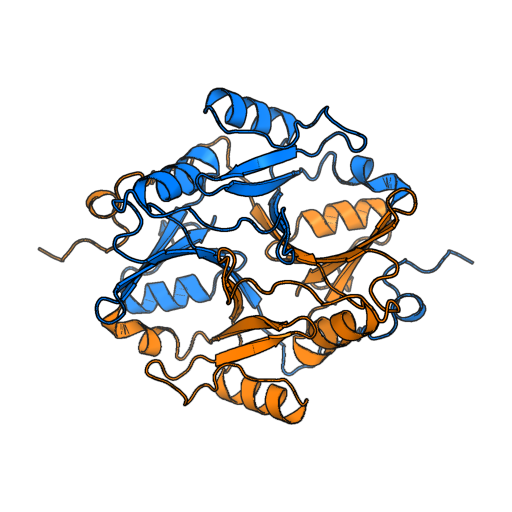7 LEU A O 1
ATOM 777 N N . THR A 1 98 ? 0.499 12.234 0.038 1 98.94 98 THR A N 1
ATOM 778 C CA . THR A 1 98 ? 1.39 13.32 -0.349 1 98.94 98 THR A CA 1
ATOM 779 C C . THR A 1 98 ? 0.597 14.484 -0.932 1 98.94 98 THR A C 1
ATOM 781 O O . THR A 1 98 ? -0.117 14.328 -1.924 1 98.94 98 THR A O 1
ATOM 784 N N . HIS A 1 99 ? 0.754 15.617 -0.33 1 98.88 99 HIS A N 1
ATOM 785 C CA . HIS A 1 99 ? 0.12 16.828 -0.815 1 98.88 99 HIS A CA 1
ATOM 786 C C . HIS A 1 99 ? 1.152 17.812 -1.373 1 98.88 99 HIS A C 1
ATOM 788 O O . HIS A 1 99 ? 1.985 18.328 -0.629 1 98.88 99 HIS A O 1
ATOM 794 N N . ASN A 1 100 ? 1.156 17.953 -2.654 1 98.62 100 ASN A N 1
ATOM 795 C CA . ASN A 1 100 ? 1.909 19.062 -3.246 1 98.62 100 ASN A CA 1
ATOM 796 C C . ASN A 1 100 ? 1.165 20.391 -3.109 1 98.62 100 ASN A C 1
ATOM 798 O O . ASN A 1 100 ? 0.056 20.531 -3.623 1 98.62 100 ASN A O 1
ATOM 802 N N . TRP A 1 101 ? 1.841 21.297 -2.436 1 98.56 101 TRP A N 1
ATOM 803 C CA . TRP A 1 101 ? 1.174 22.547 -2.062 1 98.56 101 TRP A CA 1
ATOM 804 C C . TRP A 1 101 ? 0.629 23.266 -3.293 1 98.56 101 TRP A C 1
ATOM 806 O O . TRP A 1 101 ? 1.294 23.312 -4.328 1 98.56 101 TRP A O 1
ATOM 816 N N . GLY A 1 102 ? -0.607 23.797 -3.205 1 98.31 102 GLY A N 1
ATOM 817 C CA . GLY A 1 102 ? -1.208 24.578 -4.273 1 98.31 102 GLY A CA 1
ATOM 818 C C . GLY A 1 102 ? -2.236 23.797 -5.074 1 98.31 102 GLY A C 1
ATOM 819 O O . GLY A 1 102 ? -3.121 24.391 -5.699 1 98.31 102 GLY A O 1
ATOM 820 N N . THR A 1 103 ? -2.17 22.438 -5.031 1 98.38 103 THR A N 1
ATOM 821 C CA . THR A 1 103 ? -3.1 21.641 -5.816 1 98.38 103 THR A CA 1
ATOM 822 C C . THR A 1 103 ? -4.531 21.828 -5.328 1 98.38 103 THR A C 1
ATOM 824 O O . THR A 1 103 ? -5.477 21.797 -6.117 1 98.38 103 THR A O 1
ATOM 827 N N . GLU A 1 104 ? -4.758 22.031 -4.082 1 97.81 104 GLU A N 1
ATOM 828 C CA . GLU A 1 104 ? -6.09 22.125 -3.492 1 97.81 104 GLU A CA 1
ATOM 829 C C . GLU A 1 104 ? -6.816 23.375 -3.973 1 97.81 104 GLU A C 1
ATOM 831 O O . GLU A 1 104 ? -8.047 23.438 -3.939 1 97.81 104 GLU A O 1
ATOM 836 N N . SER A 1 105 ? -6.117 24.375 -4.402 1 97.31 105 SER A N 1
ATOM 837 C CA . SER A 1 105 ? -6.734 25.656 -4.754 1 97.31 105 SER A CA 1
ATOM 838 C C . SER A 1 105 ? -6.531 25.984 -6.23 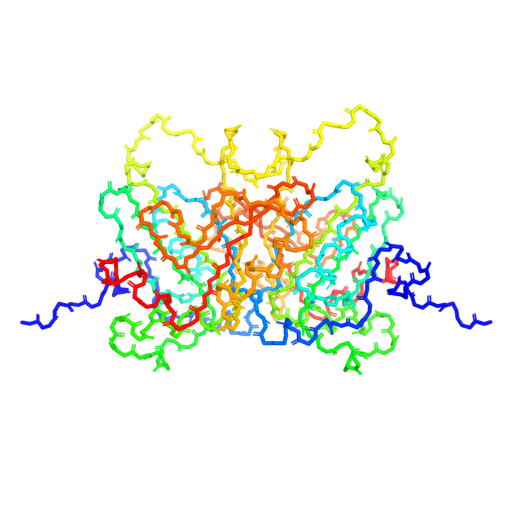1 97.31 105 SER A C 1
ATOM 840 O O . SER A 1 105 ? -6.953 27.047 -6.703 1 97.31 105 SER A O 1
ATOM 842 N N . ASP A 1 106 ? -5.852 25.125 -6.969 1 97.25 106 ASP A N 1
ATOM 843 C CA . ASP A 1 106 ? -5.598 25.344 -8.391 1 97.25 106 ASP A CA 1
ATOM 844 C C . ASP A 1 106 ? -6.793 24.906 -9.234 1 97.25 106 ASP A C 1
ATOM 846 O O . ASP A 1 106 ? -7.055 23.719 -9.367 1 97.25 106 ASP A O 1
ATOM 850 N N . PRO A 1 107 ? -7.461 25.797 -9.836 1 95.81 107 PRO A N 1
ATOM 851 C CA . PRO A 1 107 ? -8.625 25.422 -10.641 1 95.81 107 PRO A CA 1
ATOM 852 C C . PRO A 1 107 ? -8.258 24.641 -11.898 1 95.81 107 PRO A C 1
ATOM 854 O O . PRO A 1 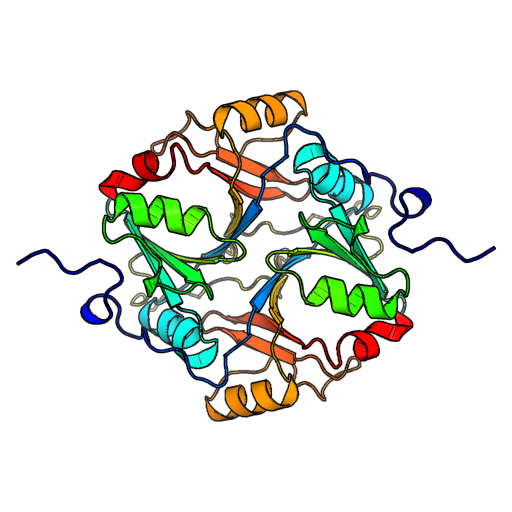107 ? -9.117 24 -12.508 1 95.81 107 PRO A O 1
ATOM 857 N N . GLU A 1 108 ? -7.016 24.672 -12.266 1 96.56 108 GLU A N 1
ATOM 858 C CA . GLU A 1 108 ? -6.559 24 -13.477 1 96.56 108 GLU A CA 1
ATOM 859 C C . GLU A 1 108 ? -6.027 22.609 -13.172 1 96.56 108 GLU A C 1
ATOM 861 O O . GLU A 1 108 ? -5.676 21.859 -14.086 1 96.56 108 GLU A O 1
ATOM 866 N N . PHE A 1 109 ? -5.906 22.328 -11.93 1 97.06 109 PHE A N 1
ATOM 867 C CA . PHE A 1 109 ? -5.418 21.016 -11.562 1 97.06 109 PHE A CA 1
ATOM 868 C C . PHE A 1 109 ? -6.406 19.938 -11.984 1 97.06 109 PHE A C 1
ATOM 870 O O . PHE A 1 109 ? -7.574 19.969 -11.594 1 97.06 109 PHE A O 1
ATOM 877 N N . LYS A 1 110 ? -6.008 18.953 -12.766 1 94.56 110 LYS A N 1
ATOM 878 C CA . LYS A 1 110 ? -6.887 17.969 -13.406 1 94.56 110 LYS A CA 1
ATOM 879 C C . LYS A 1 110 ? -7.133 16.781 -12.5 1 94.56 110 LYS A C 1
ATOM 881 O O . LYS A 1 110 ? -7.957 15.914 -12.805 1 94.56 110 LYS A O 1
ATOM 886 N N . GLY A 1 111 ? -6.449 16.719 -11.414 1 96.75 111 GLY A N 1
ATOM 887 C CA . GLY A 1 111 ? -6.574 15.57 -10.531 1 96.75 111 GLY A CA 1
ATOM 888 C C . GLY A 1 111 ? -5.496 14.531 -10.75 1 96.75 111 GLY A C 1
ATOM 889 O O . GLY A 1 111 ? -4.699 14.641 -11.688 1 96.75 111 GLY A O 1
ATOM 890 N N . TYR A 1 112 ? -5.461 13.594 -9.906 1 98.25 112 TYR A N 1
ATOM 891 C CA . TYR A 1 112 ? -4.473 12.523 -9.992 1 98.25 112 TYR A CA 1
ATOM 892 C C . TYR A 1 112 ? -5.043 11.305 -10.711 1 98.25 112 TYR A C 1
ATOM 894 O O . TYR A 1 112 ? -6.258 11.094 -10.727 1 98.25 112 TYR A O 1
ATOM 902 N N . HIS A 1 113 ? -4.102 10.625 -11.359 1 98.25 113 HIS A N 1
ATOM 903 C CA . HIS A 1 113 ? -4.445 9.359 -12 1 98.25 113 HIS A CA 1
ATOM 904 C C . HIS A 1 113 ? -4.574 8.242 -10.969 1 98.25 113 HIS A C 1
ATOM 906 O O . HIS A 1 113 ? -3.676 8.039 -10.148 1 98.25 113 HIS A O 1
ATOM 912 N N . ASN A 1 114 ? -5.707 7.527 -11.016 1 97.62 114 ASN A N 1
ATOM 913 C CA . ASN A 1 114 ? -5.984 6.562 -9.953 1 97.62 114 ASN A CA 1
ATOM 914 C C . ASN A 1 114 ? -5.441 5.18 -10.305 1 97.62 114 ASN A C 1
ATOM 916 O O . ASN A 1 114 ? -5.523 4.258 -9.492 1 97.62 114 ASN A O 1
ATOM 920 N N . GLY A 1 115 ? -4.996 5.02 -11.516 1 97.5 115 GLY A N 1
ATOM 921 C CA . GLY A 1 115 ? -4.352 3.775 -11.906 1 97.5 115 GLY A CA 1
ATOM 922 C C . GLY A 1 115 ? -5.309 2.783 -12.539 1 97.5 115 GLY A C 1
ATOM 923 O O . GLY A 1 115 ? -4.898 1.696 -12.961 1 97.5 115 GLY A O 1
ATOM 924 N N . ASN A 1 116 ? -6.621 3.125 -12.742 1 97.62 116 ASN A N 1
ATOM 925 C CA . ASN A 1 116 ? -7.609 2.152 -13.195 1 97.62 116 ASN A CA 1
ATOM 926 C C . ASN A 1 116 ? -8.133 2.484 -14.586 1 97.62 116 ASN A C 1
ATOM 928 O O . ASN A 1 116 ? -9.102 1.886 -15.055 1 97.62 116 ASN A O 1
ATOM 932 N N . SER A 1 117 ? -7.543 3.463 -15.219 1 96.5 117 SER A N 1
ATOM 933 C CA . SER A 1 117 ? -7.625 3.74 -16.641 1 96.5 117 SER A CA 1
ATOM 934 C C . SER A 1 117 ? -6.234 3.799 -17.281 1 96.5 117 SER A C 1
ATOM 936 O O . SER A 1 117 ? -5.23 3.906 -16.578 1 96.5 117 SER A O 1
ATOM 938 N N . GLU A 1 118 ? -6.129 3.748 -18.578 1 96.12 118 GLU A N 1
ATOM 939 C CA . GLU A 1 118 ? -4.824 3.723 -19.219 1 96.12 118 GLU A CA 1
ATOM 940 C C . GLU A 1 118 ? -4.062 5.023 -18.984 1 96.12 118 GLU A C 1
ATOM 942 O O . GLU A 1 118 ? -4.652 6.105 -19.016 1 96.12 118 GLU A O 1
ATOM 947 N N . PRO A 1 119 ? -2.803 5.059 -18.812 1 97.56 119 PRO A N 1
ATOM 948 C CA . PRO A 1 119 ? -1.982 3.861 -18.625 1 97.56 119 PRO A CA 1
ATOM 949 C C . PRO A 1 119 ? -2.141 3.248 -17.234 1 97.56 119 PRO A C 1
ATOM 951 O O . PRO A 1 119 ? -2.273 3.975 -16.25 1 97.56 119 PRO A O 1
ATOM 954 N N . ARG A 1 120 ? -2.057 1.898 -17.141 1 97.69 120 ARG A N 1
ATOM 955 C CA . ARG A 1 120 ? -2.381 1.232 -15.891 1 97.69 120 ARG A CA 1
ATOM 956 C C . ARG A 1 120 ? -1.128 0.664 -15.234 1 97.69 120 ARG A C 1
ATOM 958 O O . ARG A 1 120 ? -0.148 0.355 -15.914 1 97.69 120 ARG A O 1
ATOM 965 N N . GLY A 1 121 ? -1.119 0.535 -13.961 1 98.25 121 GLY A N 1
ATOM 966 C CA . GLY A 1 121 ? -0.14 -0.112 -13.102 1 98.25 121 GLY A CA 1
ATOM 967 C C . GLY A 1 121 ? -0.669 -0.406 -11.711 1 98.25 121 GLY A C 1
ATOM 968 O O . GLY A 1 121 ? -1.195 -1.492 -11.453 1 98.25 121 GLY A O 1
ATOM 969 N N . PHE A 1 122 ? -0.676 0.643 -10.93 1 98.69 122 PHE A N 1
ATOM 970 C CA . PHE A 1 122 ? -1.319 0.571 -9.625 1 98.69 122 PHE A CA 1
ATOM 971 C C . PHE A 1 122 ? -2.812 0.297 -9.773 1 98.69 122 PHE A C 1
ATOM 973 O O . PHE A 1 122 ? -3.455 0.805 -10.695 1 98.69 122 PHE A O 1
ATOM 980 N N . GLY A 1 123 ? -3.352 -0.506 -8.828 1 98.75 123 GLY A N 1
ATOM 981 C CA . GLY A 1 123 ? -4.766 -0.835 -8.914 1 98.75 123 GLY A CA 1
ATOM 982 C C . GLY A 1 123 ? -5.574 -0.295 -7.75 1 98.75 123 GLY A C 1
ATOM 983 O O . GLY A 1 123 ? -6.504 0.49 -7.945 1 98.75 123 GLY A O 1
ATOM 984 N N . HIS A 1 124 ? -5.227 -0.769 -6.547 1 98.94 124 HIS A N 1
ATOM 985 C CA . HIS A 1 124 ? -6.031 -0.393 -5.391 1 98.94 124 HIS A CA 1
ATOM 986 C C . HIS A 1 124 ? -5.301 -0.703 -4.09 1 98.94 124 HIS A C 1
ATOM 988 O O . HIS A 1 124 ? -4.281 -1.396 -4.094 1 98.94 124 HIS A O 1
ATOM 994 N N . ILE A 1 125 ? -5.781 -0.09 -3.016 1 98.94 125 ILE A N 1
ATOM 995 C CA . ILE A 1 125 ? -5.508 -0.644 -1.694 1 98.94 125 ILE A CA 1
ATOM 996 C C . ILE A 1 125 ? -6.707 -1.466 -1.223 1 98.94 125 ILE A C 1
ATOM 998 O O . ILE A 1 125 ? -7.785 -1.402 -1.818 1 98.94 125 ILE A O 1
ATOM 1002 N N . GLY A 1 126 ? -6.453 -2.307 -0.264 1 98.88 126 GLY A N 1
ATOM 1003 C CA . GLY A 1 126 ? -7.512 -3.135 0.293 1 98.88 126 GLY A CA 1
ATOM 1004 C C . GLY A 1 126 ? -7.605 -3.043 1.805 1 98.88 126 GLY A C 1
ATOM 1005 O O . GLY A 1 126 ? -6.586 -3.012 2.494 1 98.88 126 GLY A O 1
ATOM 1006 N N . VAL A 1 127 ? -8.773 -2.971 2.27 1 98.94 127 VAL A N 1
ATOM 1007 C CA . VAL A 1 127 ? -9.047 -2.891 3.701 1 98.94 127 VAL A CA 1
ATOM 1008 C C . VAL A 1 127 ? -9.914 -4.07 4.129 1 98.94 127 VAL A C 1
ATOM 1010 O O . VAL A 1 127 ? -11 -4.285 3.576 1 98.94 127 VAL A O 1
ATOM 1013 N N . THR A 1 128 ? -9.391 -4.859 5.051 1 98.81 128 THR A N 1
ATOM 1014 C CA . THR A 1 128 ? -10.227 -5.867 5.695 1 98.81 128 THR A CA 1
ATOM 1015 C C . THR A 1 128 ? -11.117 -5.23 6.762 1 98.81 128 THR A C 1
ATOM 1017 O O . THR A 1 128 ? -10.625 -4.57 7.676 1 98.81 128 THR A O 1
ATOM 1020 N N . VAL A 1 129 ? -12.383 -5.434 6.586 1 98.69 129 VAL A N 1
ATOM 1021 C CA . VAL A 1 129 ? -13.344 -4.934 7.566 1 98.69 129 VAL A CA 1
ATOM 1022 C C . VAL A 1 129 ? -13.977 -6.105 8.32 1 98.69 129 VAL A C 1
ATOM 1024 O O . VAL A 1 129 ? -13.719 -7.266 7.996 1 98.69 129 VAL A O 1
ATOM 1027 N N . ASP A 1 130 ? -14.789 -5.805 9.367 1 97.56 130 ASP A N 1
ATOM 1028 C CA . ASP A 1 130 ? -15.414 -6.852 10.172 1 97.56 130 ASP A CA 1
ATOM 1029 C C . ASP A 1 130 ? -16.562 -7.508 9.406 1 97.56 130 ASP A C 1
ATOM 1031 O O . ASP A 1 130 ? -16.766 -8.719 9.492 1 97.56 130 ASP A O 1
ATOM 1035 N N . ASP A 1 131 ? -17.312 -6.715 8.742 1 97.56 131 ASP A N 1
ATOM 1036 C CA . ASP A 1 131 ? -18.484 -7.105 7.957 1 97.56 131 ASP A CA 1
ATOM 1037 C C . ASP A 1 131 ? -18.641 -6.215 6.73 1 97.56 131 ASP A C 1
ATOM 1039 O O . ASP A 1 131 ? -18.984 -5.035 6.855 1 97.56 131 ASP A O 1
ATOM 1043 N N . THR A 1 132 ? -18.438 -6.824 5.555 1 98.25 132 THR A N 1
ATOM 1044 C CA . THR A 1 132 ? -18.422 -6.059 4.312 1 98.25 132 THR A CA 1
ATOM 1045 C C . THR A 1 132 ? -19.766 -5.367 4.09 1 98.25 132 THR A C 1
ATOM 1047 O O . THR A 1 132 ? -19.812 -4.188 3.729 1 98.25 132 THR A O 1
ATOM 1050 N N . TYR A 1 133 ? -20.828 -6.031 4.297 1 98.06 133 TYR A N 1
ATOM 1051 C CA . TYR A 1 133 ? -22.156 -5.473 4.035 1 98.06 133 TYR A CA 1
ATOM 1052 C C . TYR A 1 133 ? -22.469 -4.34 5.008 1 98.06 133 TYR A C 1
ATOM 1054 O O . TYR A 1 133 ? -22.984 -3.295 4.609 1 98.06 133 TYR A O 1
ATOM 1062 N N . LYS A 1 134 ? -22.156 -4.496 6.273 1 98.12 134 LYS A N 1
ATOM 1063 C CA . LYS A 1 134 ? -22.359 -3.438 7.258 1 98.12 134 LYS A CA 1
ATOM 1064 C C . LYS A 1 134 ? -21.5 -2.221 6.949 1 98.12 134 LYS A C 1
ATOM 1066 O O . LYS A 1 134 ? -21.953 -1.082 7.031 1 98.12 134 LYS A O 1
ATOM 1071 N N . ALA A 1 135 ? -20.25 -2.479 6.625 1 98.62 135 ALA A N 1
ATOM 1072 C CA . ALA A 1 135 ? -19.344 -1.387 6.266 1 98.62 135 ALA A CA 1
ATOM 1073 C C . ALA A 1 135 ? -19.875 -0.613 5.059 1 98.62 135 ALA A C 1
ATOM 1075 O O . ALA A 1 135 ? -19.859 0.62 5.047 1 98.62 135 ALA A O 1
ATOM 1076 N N . CYS A 1 136 ? -20.375 -1.3 4.062 1 98.62 136 CYS A N 1
ATOM 1077 C CA . CYS A 1 136 ? -20.844 -0.66 2.842 1 98.62 136 CYS A CA 1
ATOM 1078 C C . CYS A 1 136 ? -22.109 0.149 3.102 1 98.62 136 CYS A C 1
ATOM 1080 O O . CYS A 1 136 ? -22.328 1.199 2.49 1 98.62 136 CYS A O 1
ATOM 1082 N N . GLU A 1 137 ? -22.922 -0.403 3.955 1 98.62 137 GLU A N 1
ATOM 1083 C CA . GLU A 1 137 ? -24.078 0.397 4.363 1 98.62 137 GLU A CA 1
ATOM 1084 C C . GLU A 1 137 ? -23.641 1.713 5 1 98.62 137 GLU A C 1
ATOM 1086 O O . GLU A 1 137 ? -24.172 2.773 4.684 1 98.62 137 GLU A O 1
ATOM 1091 N N . ARG A 1 138 ? -22.703 1.634 5.879 1 98.62 138 ARG A N 1
ATOM 1092 C CA . ARG A 1 138 ? -22.156 2.832 6.516 1 98.62 138 ARG A CA 1
ATOM 1093 C C . ARG A 1 138 ? -21.562 3.775 5.477 1 98.62 138 ARG A C 1
ATOM 1095 O O . ARG A 1 138 ? -21.797 4.984 5.52 1 98.62 138 ARG A O 1
ATOM 1102 N N . PHE A 1 139 ? -20.719 3.258 4.52 1 98.81 139 PHE A N 1
ATOM 1103 C CA . PHE A 1 139 ? -20.109 4.07 3.479 1 98.81 139 PHE A CA 1
ATOM 1104 C C . PHE A 1 139 ? -21.172 4.766 2.635 1 98.81 139 PHE A C 1
ATOM 1106 O O . PHE A 1 139 ? -21.016 5.941 2.291 1 98.81 139 PHE A O 1
ATOM 1113 N N . GLN A 1 140 ? -22.188 4.012 2.301 1 98.38 140 GLN A N 1
ATOM 1114 C CA . GLN A 1 140 ? -23.297 4.59 1.538 1 98.38 140 GLN A CA 1
ATOM 1115 C C . GLN A 1 140 ? -23.938 5.75 2.293 1 98.38 140 GLN A C 1
ATOM 1117 O O . GLN A 1 140 ? -24.188 6.809 1.713 1 98.38 140 GLN A O 1
ATOM 1122 N N . ASN A 1 141 ? -24.203 5.598 3.539 1 98.5 141 ASN A N 1
ATOM 1123 C CA . ASN A 1 141 ? -24.828 6.629 4.367 1 98.5 141 ASN A CA 1
ATOM 1124 C C . ASN A 1 141 ? -23.938 7.859 4.488 1 98.5 141 ASN A C 1
ATOM 1126 O O . ASN A 1 141 ? -24.422 8.969 4.715 1 98.5 141 ASN A O 1
ATOM 1130 N N . LEU A 1 142 ? -22.672 7.645 4.34 1 98.56 142 LEU A N 1
ATOM 1131 C CA . LEU A 1 142 ? -21.703 8.734 4.441 1 98.56 142 LEU A CA 1
ATOM 1132 C C . LEU A 1 142 ? -21.469 9.375 3.08 1 98.56 142 LEU A C 1
ATOM 1134 O O . LEU A 1 142 ? -20.625 10.266 2.947 1 98.56 142 LEU A O 1
ATOM 1138 N N . GLY A 1 143 ? -22.109 8.859 2.057 1 98.38 143 GLY A N 1
ATOM 1139 C CA . GLY A 1 143 ? -22.062 9.461 0.736 1 98.38 143 GLY A CA 1
ATOM 1140 C C . GLY A 1 143 ? -20.844 9.039 -0.062 1 98.38 143 GLY A C 1
ATOM 1141 O O . GLY A 1 143 ? -20.422 9.742 -0.989 1 98.38 143 GLY A O 1
ATOM 1142 N N . VAL A 1 144 ? -20.234 7.945 0.29 1 98.75 144 VAL A N 1
ATOM 1143 C CA . VAL A 1 144 ? -19.047 7.453 -0.403 1 98.75 144 VAL A CA 1
ATOM 1144 C C . VAL A 1 144 ? -19.438 6.883 -1.764 1 98.75 144 VAL A C 1
ATOM 1146 O O . VAL A 1 144 ? -20.453 6.18 -1.881 1 98.75 144 VAL A O 1
ATOM 1149 N N . GLU A 1 145 ? -18.641 7.207 -2.768 1 98.69 145 GLU A N 1
ATOM 1150 C CA . GLU A 1 145 ? -18.891 6.695 -4.113 1 98.69 145 GLU A CA 1
ATOM 1151 C C . GLU A 1 145 ? -18.422 5.25 -4.246 1 98.69 145 GLU A C 1
ATOM 1153 O O . GLU A 1 145 ? -17.297 4.922 -3.861 1 98.69 145 GLU A O 1
ATOM 1158 N N . PHE A 1 146 ? -19.281 4.395 -4.809 1 98.81 146 PHE A N 1
ATOM 1159 C CA . PHE A 1 146 ? -18.953 2.994 -5.035 1 98.81 146 PHE A CA 1
ATOM 1160 C C . PHE A 1 146 ? -18.562 2.758 -6.488 1 98.81 146 PHE A C 1
ATOM 1162 O O . PHE A 1 146 ? -19.188 3.295 -7.402 1 98.81 146 PHE A O 1
ATOM 1169 N N . VAL A 1 147 ? -17.5 2.053 -6.66 1 98.44 147 VAL A N 1
ATOM 1170 C CA . VAL A 1 147 ? -17.188 1.479 -7.961 1 98.44 147 VAL A CA 1
ATOM 1171 C C . VAL A 1 147 ? -17.969 0.187 -8.164 1 98.44 147 VAL A C 1
ATOM 1173 O O . VAL A 1 147 ? -18.469 -0.084 -9.266 1 98.44 147 VAL A O 1
ATOM 1176 N N . LYS A 1 148 ? -18.047 -0.599 -7.133 1 98 148 LYS A N 1
ATOM 1177 C CA . LYS A 1 148 ? -18.734 -1.883 -7.074 1 98 148 LYS A CA 1
ATOM 1178 C C . LYS A 1 148 ? -19.344 -2.119 -5.695 1 98 148 LYS A C 1
ATOM 1180 O O . LYS A 1 148 ? -18.641 -2.023 -4.68 1 98 148 LYS A O 1
ATOM 1185 N N . LYS A 1 149 ? -20.625 -2.371 -5.715 1 98.12 149 LYS A N 1
ATOM 1186 C CA . LYS A 1 149 ? -21.266 -2.775 -4.469 1 98.12 149 LYS A CA 1
ATOM 1187 C C . LYS A 1 149 ? -21.094 -4.27 -4.215 1 98.12 149 LYS A C 1
ATOM 1189 O O . LYS A 1 149 ? -20.781 -5.027 -5.137 1 98.12 149 LYS A O 1
ATOM 1194 N N . PRO A 1 150 ? -21.266 -4.688 -2.949 1 97.31 150 PRO A N 1
ATOM 1195 C CA . PRO A 1 150 ? -21 -6.09 -2.621 1 97.31 150 PRO A CA 1
ATOM 1196 C C . PRO A 1 150 ? -21.859 -7.062 -3.418 1 97.31 150 PRO A C 1
ATOM 1198 O O . PRO A 1 150 ? -21.453 -8.203 -3.66 1 97.31 150 PRO A O 1
ATOM 1201 N N . GLU A 1 151 ? -23 -6.629 -3.898 1 95.75 151 GLU A N 1
ATOM 1202 C CA . GLU A 1 151 ? -23.922 -7.52 -4.602 1 95.75 151 GLU A CA 1
ATOM 1203 C C . GLU A 1 151 ? -23.734 -7.426 -6.113 1 95.75 151 GLU A C 1
ATOM 1205 O O . GLU A 1 151 ? -24.328 -8.195 -6.867 1 95.75 151 GLU A O 1
ATOM 1210 N N . ASP A 1 152 ? -22.906 -6.539 -6.465 1 95.75 152 ASP A N 1
ATOM 1211 C CA . ASP A 1 152 ? -22.734 -6.309 -7.898 1 95.75 152 ASP A CA 1
ATOM 1212 C C . ASP A 1 152 ? -21.734 -7.289 -8.492 1 95.75 152 ASP A C 1
ATOM 1214 O O . ASP A 1 152 ? -20.859 -7.797 -7.785 1 95.75 152 ASP A O 1
ATOM 1218 N N . GLY A 1 153 ? -21.859 -7.512 -9.75 1 88.06 153 GLY A N 1
ATOM 1219 C CA . GLY A 1 153 ? -20.859 -8.242 -10.516 1 88.06 153 GLY A CA 1
ATOM 1220 C C . GLY A 1 153 ? -20.875 -9.734 -10.234 1 88.06 153 GLY A C 1
ATOM 1221 O O . GLY A 1 153 ? -21.781 -10.242 -9.578 1 88.06 153 GLY A O 1
ATOM 1222 N N . LYS A 1 154 ? -19.859 -10.406 -10.719 1 83.62 154 LYS A N 1
ATOM 1223 C CA . LYS A 1 154 ? -19.734 -11.859 -10.625 1 83.62 154 LYS A CA 1
ATOM 1224 C C . LYS A 1 154 ? -19.234 -12.273 -9.25 1 83.62 154 LYS A C 1
ATOM 1226 O O . LYS A 1 154 ? -19.656 -13.297 -8.711 1 83.62 154 LYS A O 1
ATOM 1231 N N . MET A 1 155 ? -18.391 -11.516 -8.734 1 88.19 155 MET A N 1
ATOM 1232 C CA . MET A 1 155 ? -17.828 -11.805 -7.418 1 88.19 155 MET A CA 1
ATOM 1233 C C . MET A 1 155 ? -18.578 -11.039 -6.332 1 88.19 155 MET A C 1
ATOM 1235 O O . MET A 1 155 ? -18.281 -9.867 -6.086 1 88.19 155 MET A O 1
ATOM 1239 N N . LYS A 1 156 ? -19.438 -11.727 -5.676 1 92.19 156 LYS A N 1
ATOM 1240 C CA . LYS A 1 156 ? -20.219 -11.102 -4.621 1 92.19 156 LYS A CA 1
ATOM 1241 C C . LYS A 1 156 ? -19.469 -11.125 -3.289 1 92.19 156 LYS A C 1
ATOM 1243 O O . LYS A 1 156 ? -18.578 -11.945 -3.088 1 92.19 156 LYS A O 1
ATOM 1248 N N . GLY A 1 157 ? -19.812 -10.164 -2.428 1 95.44 157 GLY A N 1
ATOM 1249 C CA . GLY A 1 157 ? -19.25 -10.156 -1.084 1 95.44 157 GLY A CA 1
ATOM 1250 C C . GLY A 1 157 ? -18.031 -9.266 -0.95 1 95.44 157 GLY A C 1
ATOM 1251 O O . GLY A 1 157 ? -17.469 -9.125 0.14 1 95.44 157 GLY A O 1
ATOM 1252 N N . ILE A 1 158 ? -17.625 -8.672 -2.031 1 97.56 158 ILE A N 1
ATOM 1253 C CA . ILE A 1 158 ? -16.547 -7.691 -2.025 1 97.56 158 ILE A CA 1
ATOM 1254 C C . ILE A 1 158 ? -17.031 -6.379 -2.633 1 97.56 158 ILE A C 1
ATOM 1256 O O . ILE A 1 158 ? -17.938 -6.379 -3.475 1 97.56 158 ILE A O 1
ATOM 1260 N N . ALA A 1 159 ? -16.547 -5.277 -2.219 1 98.62 159 ALA A N 1
ATOM 1261 C CA . ALA A 1 159 ? -16.906 -3.971 -2.75 1 98.62 159 ALA A CA 1
ATOM 1262 C C . ALA A 1 159 ? -15.68 -3.156 -3.119 1 98.62 159 ALA A C 1
ATOM 1264 O O . ALA A 1 159 ? -14.57 -3.451 -2.656 1 98.62 159 ALA A O 1
ATOM 1265 N N . PHE A 1 160 ? -15.836 -2.256 -3.979 1 98.75 160 PHE A N 1
ATOM 1266 C CA . PHE A 1 160 ? -14.859 -1.217 -4.281 1 98.75 160 PHE A CA 1
ATOM 1267 C C . PHE A 1 160 ? -15.469 0.168 -4.102 1 98.75 160 PHE A C 1
ATOM 1269 O O . PHE A 1 160 ? -16.516 0.467 -4.668 1 98.75 160 PHE A O 1
ATOM 1276 N N . ILE A 1 161 ? -14.789 0.959 -3.34 1 98.94 161 ILE A N 1
ATOM 1277 C CA . ILE A 1 161 ? -15.188 2.354 -3.18 1 98.94 161 ILE A CA 1
ATOM 1278 C C . ILE A 1 161 ? -14.07 3.268 -3.676 1 98.94 161 ILE A C 1
ATOM 1280 O O . ILE A 1 161 ? -12.969 2.803 -3.99 1 98.94 161 ILE A O 1
ATOM 1284 N N . LYS A 1 162 ? -14.359 4.551 -3.807 1 98.88 162 LYS A N 1
ATOM 1285 C CA . LYS A 1 162 ? -13.375 5.551 -4.215 1 98.88 162 LYS A CA 1
ATOM 1286 C C . LYS A 1 162 ? -13.055 6.504 -3.066 1 98.88 162 LYS A C 1
ATOM 1288 O O . LYS A 1 162 ? -13.953 6.926 -2.332 1 98.88 162 LYS A O 1
ATOM 1293 N N . ASP A 1 163 ? -11.781 6.781 -2.902 1 98.88 163 ASP A N 1
ATOM 1294 C CA . ASP A 1 163 ? -11.445 7.914 -2.041 1 98.88 163 ASP A CA 1
ATOM 1295 C C . ASP A 1 163 ? -11.633 9.234 -2.777 1 98.88 163 ASP A C 1
ATOM 1297 O O . ASP A 1 163 ? -12.047 9.258 -3.939 1 98.88 163 ASP A O 1
ATOM 1301 N N . PRO A 1 164 ? -11.352 10.391 -2.186 1 98.62 164 PRO A N 1
ATOM 1302 C CA . PRO A 1 164 ? -11.672 11.703 -2.77 1 98.62 164 PRO A CA 1
ATOM 1303 C C . PRO A 1 164 ? -10.93 11.961 -4.078 1 98.62 164 PRO A C 1
ATOM 1305 O O . PRO A 1 164 ? -11.359 12.789 -4.883 1 98.62 164 PRO A O 1
ATOM 1308 N N . ASP A 1 165 ? -9.773 11.32 -4.293 1 98.69 165 ASP A N 1
ATOM 1309 C CA . ASP A 1 165 ? -9.016 11.523 -5.52 1 98.69 165 ASP A CA 1
ATOM 1310 C C . ASP A 1 165 ? -9.281 10.406 -6.527 1 98.69 165 ASP A C 1
ATOM 1312 O O . ASP A 1 165 ? -8.633 10.344 -7.574 1 98.69 165 ASP A O 1
ATOM 1316 N N . GLY A 1 166 ? -10.148 9.508 -6.145 1 98.62 166 GLY A N 1
ATOM 1317 C CA . GLY A 1 166 ? -10.609 8.508 -7.098 1 98.62 166 GLY A CA 1
ATOM 1318 C C . GLY A 1 166 ? -9.891 7.176 -6.965 1 98.62 166 GLY A C 1
ATOM 1319 O O . GLY A 1 166 ? -10.18 6.234 -7.699 1 98.62 166 GLY A O 1
ATOM 1320 N N . TYR A 1 167 ? -8.922 7.086 -6.066 1 98.88 167 TYR A N 1
ATOM 1321 C CA . TYR A 1 167 ? -8.266 5.801 -5.859 1 98.88 167 TYR A CA 1
ATOM 1322 C C . TYR A 1 167 ? -9.258 4.742 -5.398 1 98.88 167 TYR A C 1
ATOM 1324 O O . TYR A 1 167 ? -10.141 5.027 -4.582 1 98.88 167 TYR A O 1
ATOM 1332 N N . TRP A 1 168 ? -9.102 3.527 -5.93 1 98.94 168 TRP A N 1
ATOM 1333 C CA . TRP A 1 168 ? -9.992 2.441 -5.539 1 98.94 168 TRP A CA 1
ATOM 1334 C C . TRP A 1 168 ? -9.547 1.823 -4.215 1 98.94 168 TRP A C 1
ATOM 1336 O O . TRP A 1 168 ? -8.352 1.668 -3.965 1 98.94 168 TRP A O 1
ATOM 1346 N N . ILE A 1 169 ? -10.484 1.533 -3.441 1 98.94 169 ILE A N 1
ATOM 1347 C CA . ILE A 1 169 ? -10.289 0.801 -2.193 1 98.94 169 ILE A CA 1
ATOM 1348 C C . ILE A 1 169 ? -11.18 -0.439 -2.178 1 98.94 169 ILE A C 1
ATOM 1350 O O . ILE A 1 169 ? -12.406 -0.331 -2.227 1 98.94 169 ILE A O 1
ATOM 1354 N N . GLU A 1 170 ? -10.555 -1.539 -2.129 1 98.88 170 GLU A N 1
ATOM 1355 C CA . GLU A 1 170 ? -11.266 -2.812 -2.049 1 98.88 170 GLU A CA 1
ATOM 1356 C C . GLU A 1 170 ? -11.656 -3.135 -0.61 1 98.88 170 GLU A C 1
ATOM 1358 O O . GLU A 1 170 ? -10.844 -2.994 0.307 1 98.88 170 GLU A O 1
ATOM 1363 N N . ILE A 1 171 ? -12.938 -3.492 -0.45 1 98.81 171 ILE A N 1
ATOM 1364 C CA . ILE A 1 171 ? -13.484 -3.799 0.867 1 98.81 171 ILE A CA 1
ATOM 1365 C C . ILE A 1 171 ? -13.875 -5.273 0.932 1 98.81 171 ILE A C 1
ATOM 1367 O O . ILE A 1 171 ? -14.656 -5.75 0.104 1 98.81 171 ILE A O 1
ATOM 1371 N N . PHE A 1 172 ? -13.328 -6 1.874 1 98.5 172 PHE A N 1
ATOM 1372 C CA . PHE A 1 172 ? -13.625 -7.414 2.057 1 98.5 172 PHE A CA 1
ATOM 1373 C C . PHE A 1 172 ? -13.539 -7.801 3.529 1 98.5 172 PHE A C 1
ATOM 1375 O O . PHE A 1 172 ? -13.117 -7 4.363 1 98.5 172 PHE A O 1
ATOM 1382 N N . ASP A 1 173 ? -14.062 -8.953 3.848 1 98.12 173 ASP A N 1
ATOM 1383 C CA . ASP A 1 173 ? -14 -9.414 5.23 1 98.12 173 ASP A CA 1
ATOM 1384 C C . ASP A 1 173 ? -13.641 -10.891 5.297 1 98.12 173 ASP A C 1
ATOM 1386 O O . ASP A 1 173 ? -13.68 -11.594 4.285 1 98.12 173 ASP A O 1
ATOM 1390 N N . ARG A 1 174 ? -13.266 -11.336 6.492 1 96.31 174 ARG A N 1
ATOM 1391 C CA . ARG A 1 174 ? -12.758 -12.688 6.695 1 96.31 174 ARG A CA 1
ATOM 1392 C C . ARG A 1 174 ? -13.898 -13.703 6.664 1 96.31 174 ARG A C 1
ATOM 1394 O O . ARG A 1 174 ? -13.664 -14.898 6.469 1 96.31 174 ARG A O 1
ATOM 1401 N N . LYS A 1 175 ? -15.094 -13.25 6.852 1 95.31 175 LYS A N 1
ATOM 1402 C CA . LYS A 1 175 ? -16.234 -14.156 6.914 1 95.31 175 LYS A CA 1
ATOM 1403 C C . LYS A 1 175 ? -16.609 -14.664 5.523 1 95.31 175 LYS A C 1
ATOM 1405 O O . LYS A 1 175 ? -16.969 -15.828 5.352 1 95.31 175 LYS A O 1
ATOM 1410 N N . THR A 1 176 ? -16.422 -13.773 4.555 1 94.69 176 THR A N 1
ATOM 1411 C CA . THR A 1 176 ? -16.984 -14.094 3.248 1 94.69 176 THR A CA 1
ATOM 1412 C C . THR A 1 176 ? -15.875 -14.312 2.221 1 94.69 176 THR A C 1
ATOM 1414 O O . THR A 1 176 ? -16.109 -14.922 1.174 1 94.69 176 THR A O 1
ATOM 1417 N N . ILE A 1 177 ? -14.688 -13.867 2.473 1 96.75 177 ILE A N 1
ATOM 1418 C CA . ILE A 1 177 ? -13.641 -13.828 1.454 1 96.75 177 ILE A CA 1
ATOM 1419 C C . ILE A 1 177 ? -13.297 -15.25 1.014 1 96.75 177 ILE A C 1
ATOM 1421 O O . ILE A 1 177 ? -13.008 -15.492 -0.161 1 96.75 177 ILE A O 1
ATOM 1425 N N . GLY A 1 178 ? -13.328 -16.203 1.97 1 94.62 178 GLY A N 1
ATOM 1426 C CA . GLY A 1 178 ? -13.109 -17.594 1.606 1 94.62 178 GLY A CA 1
ATOM 1427 C C . GLY A 1 178 ? -14.102 -18.109 0.585 1 94.62 178 GLY A C 1
ATOM 1428 O O . GLY A 1 178 ? -13.727 -18.781 -0.373 1 94.62 178 GLY A O 1
ATOM 1429 N N . ASN A 1 179 ? -15.352 -17.781 0.815 1 92.38 179 ASN A N 1
ATOM 1430 C CA . ASN A 1 179 ? -16.406 -18.188 -0.104 1 92.38 179 ASN A CA 1
ATOM 1431 C C . ASN A 1 179 ? -16.297 -17.453 -1.442 1 92.38 179 ASN A C 1
ATOM 1433 O O . ASN A 1 179 ? -16.5 -18.062 -2.498 1 92.38 179 ASN A O 1
ATOM 1437 N N . VAL A 1 180 ? -15.961 -16.234 -1.393 1 91.62 180 VAL A N 1
ATOM 1438 C CA . VAL A 1 180 ? -15.859 -15.391 -2.578 1 91.62 180 VAL A CA 1
ATOM 1439 C C . VAL A 1 180 ? -14.789 -15.945 -3.52 1 91.62 180 VAL A C 1
ATOM 1441 O O . VAL A 1 180 ? -14.945 -15.891 -4.742 1 91.62 180 VAL A O 1
ATOM 1444 N N . THR A 1 181 ? -13.742 -16.531 -2.967 1 93.38 181 THR A N 1
ATOM 1445 C CA . THR A 1 181 ? -12.586 -16.938 -3.76 1 93.38 181 THR A CA 1
ATOM 1446 C C . THR A 1 181 ? -12.5 -18.453 -3.855 1 93.38 181 THR A C 1
ATOM 1448 O O . THR A 1 181 ? -11.445 -19 -4.188 1 93.38 181 THR A O 1
ATOM 1451 N N . GLN A 1 182 ? -13.516 -19.172 -3.568 1 92.19 182 GLN A N 1
ATOM 1452 C CA . GLN A 1 182 ? -13.492 -20.609 -3.424 1 92.19 182 GLN A CA 1
ATOM 1453 C C . GLN A 1 182 ? -13 -21.297 -4.703 1 92.19 182 GLN A C 1
ATOM 1455 O O . GLN A 1 182 ? -12.203 -22.219 -4.648 1 92.19 182 GLN A O 1
ATOM 1460 N N . THR A 1 183 ? -13.414 -20.844 -5.824 1 91.25 183 THR A N 1
ATOM 1461 C CA . THR A 1 183 ? -13.055 -21.484 -7.086 1 91.25 183 THR A CA 1
ATOM 1462 C C . THR A 1 183 ? -11.648 -21.078 -7.516 1 91.25 183 THR A C 1
ATOM 1464 O O . THR A 1 183 ? -11 -21.797 -8.289 1 91.25 183 THR A O 1
ATOM 1467 N N . ALA A 1 184 ? -11.203 -20 -7.016 1 93.69 184 ALA A N 1
ATOM 1468 C CA . ALA A 1 184 ? -9.891 -19.469 -7.391 1 93.69 184 ALA A CA 1
ATOM 1469 C C . ALA A 1 184 ? -8.797 -20.062 -6.512 1 93.69 184 ALA A C 1
ATOM 1471 O O . ALA A 1 184 ? -7.629 -20.125 -6.918 1 93.69 184 ALA A O 1
ATOM 1472 N N . ALA A 1 185 ? -9.086 -20.484 -5.352 1 94.75 185 ALA A N 1
ATOM 1473 C CA . ALA A 1 185 ? -8.125 -20.891 -4.328 1 94.75 185 ALA A CA 1
ATOM 1474 C C . ALA A 1 185 ? -7.562 -22.281 -4.617 1 94.75 185 ALA A C 1
ATOM 1476 O O . ALA A 1 185 ? -8.234 -23.109 -5.223 1 94.75 185 ALA A O 1
ATOM 1477 N N . MET B 1 1 ? 4.371 28.828 24.703 1 48.84 1 MET B N 1
ATOM 1478 C CA . MET B 1 1 ? 3.371 27.766 24.594 1 48.84 1 MET B CA 1
ATOM 1479 C C . MET B 1 1 ? 3.826 26.688 23.609 1 48.84 1 MET B C 1
ATOM 1481 O O . MET B 1 1 ? 4.355 26.984 22.547 1 48.84 1 MET B O 1
ATOM 1485 N N . ALA B 1 2 ? 4.133 25.531 24.188 1 55.38 2 ALA B N 1
ATOM 1486 C CA . ALA B 1 2 ? 4.793 24.562 23.328 1 55.38 2 ALA B CA 1
ATOM 1487 C C . ALA B 1 2 ? 4.02 24.359 22.031 1 55.38 2 ALA B C 1
ATOM 1489 O O . ALA B 1 2 ? 2.789 24.25 22.047 1 55.38 2 ALA B O 1
ATOM 1490 N N . ALA B 1 3 ? 4.633 24.734 20.906 1 73.31 3 ALA B N 1
ATOM 1491 C CA . ALA B 1 3 ? 3.969 24.672 19.609 1 73.31 3 ALA B CA 1
ATOM 1492 C C . ALA B 1 3 ? 3.203 23.359 19.453 1 73.31 3 ALA B C 1
ATOM 1494 O O . ALA B 1 3 ? 3.684 22.297 19.859 1 73.31 3 ALA B O 1
ATOM 1495 N N . GLU B 1 4 ? 1.944 23.391 19.297 1 88.44 4 GLU B N 1
ATOM 1496 C CA . GLU B 1 4 ? 1.093 22.219 19.062 1 88.44 4 GLU B CA 1
ATOM 1497 C C . GLU B 1 4 ? 1.711 21.281 18.031 1 88.44 4 GLU B C 1
ATOM 1499 O O . GLU B 1 4 ? 2.281 21.734 17.047 1 88.44 4 GLU B O 1
ATOM 1504 N N . PRO B 1 5 ? 1.663 20.016 18.328 1 92.75 5 PRO B N 1
ATOM 1505 C CA . PRO B 1 5 ? 2.164 19.062 17.344 1 92.75 5 PRO B CA 1
ATOM 1506 C C . PRO B 1 5 ? 1.558 19.266 15.953 1 92.75 5 PRO B C 1
ATOM 1508 O O . PRO B 1 5 ? 0.402 19.688 15.836 1 92.75 5 PRO B O 1
ATOM 1511 N N . LYS B 1 6 ? 2.277 19.016 14.93 1 95.69 6 LYS B N 1
ATOM 1512 C CA . LYS B 1 6 ? 1.811 19.188 13.555 1 95.69 6 LYS B CA 1
ATOM 1513 C C . LYS B 1 6 ? 0.571 18.328 13.297 1 95.69 6 LYS B C 1
ATOM 1515 O O . LYS B 1 6 ? -0.277 18.688 12.477 1 95.69 6 LYS B O 1
ATOM 1520 N N . GLU B 1 7 ? 0.393 17.25 14.031 1 96.88 7 GLU B N 1
ATOM 1521 C CA . GLU B 1 7 ? -0.69 16.281 13.82 1 96.88 7 GLU B CA 1
ATOM 1522 C C . GLU B 1 7 ? -1.967 16.734 14.523 1 96.88 7 GLU B C 1
ATOM 1524 O O . GLU B 1 7 ? -3.008 16.078 14.414 1 96.88 7 GLU B O 1
ATOM 1529 N N . SER B 1 8 ? -1.924 17.812 15.227 1 96.06 8 SER B N 1
ATOM 1530 C CA . SER B 1 8 ? -3.1 18.266 15.969 1 96.06 8 SER B CA 1
ATOM 1531 C C . SER B 1 8 ? -4.25 18.609 15.031 1 96.06 8 SER B C 1
ATOM 1533 O O . SER B 1 8 ? -4.023 19.062 13.906 1 96.06 8 SER B O 1
ATOM 1535 N N . PRO B 1 9 ? -5.488 18.375 15.492 1 95.88 9 PRO B N 1
ATOM 1536 C CA . PRO B 1 9 ? -6.652 18.719 14.664 1 95.88 9 PRO B CA 1
ATOM 1537 C C . PRO B 1 9 ? -6.668 20.188 14.242 1 95.88 9 PRO B C 1
ATOM 1539 O O . PRO B 1 9 ? -7.129 20.5 13.141 1 95.88 9 PRO B O 1
ATOM 1542 N N . SER B 1 10 ? -6.223 21.078 15.047 1 96.44 10 SER B N 1
ATOM 1543 C CA . SER B 1 10 ? -6.199 22.5 14.727 1 96.44 10 SER B CA 1
ATOM 1544 C C . SER B 1 10 ? -5.324 22.781 13.508 1 96.44 10 SER B C 1
ATOM 1546 O O . SER B 1 10 ? -5.598 23.703 12.742 1 96.44 10 SER B O 1
ATOM 1548 N N . ASN B 1 11 ? -4.281 21.906 13.281 1 97.25 11 ASN B N 1
ATOM 1549 C CA . ASN B 1 11 ? -3.369 22.078 12.148 1 97.25 11 ASN B CA 1
ATOM 1550 C C . ASN B 1 11 ? -3.832 21.266 10.938 1 97.25 11 ASN B C 1
ATOM 1552 O O . ASN B 1 11 ? -3.229 21.344 9.867 1 97.25 11 ASN B O 1
ATOM 1556 N N . ASN B 1 12 ? -4.867 20.516 11.094 1 98.25 12 ASN B N 1
ATOM 1557 C CA . ASN B 1 12 ? -5.301 19.578 10.062 1 98.25 12 ASN B CA 1
ATOM 1558 C C . ASN B 1 12 ? -6.816 19.594 9.891 1 98.25 12 ASN B C 1
ATOM 1560 O O . ASN B 1 12 ? -7.5 18.641 10.266 1 98.25 12 ASN B O 1
ATOM 1564 N N . PRO B 1 13 ? -7.281 20.656 9.242 1 97.62 13 PRO B N 1
ATOM 1565 C CA . PRO B 1 13 ? -8.719 20.672 8.977 1 97.62 13 PRO B CA 1
ATOM 1566 C C . PRO B 1 13 ? -9.203 19.406 8.25 1 97.62 13 PRO B C 1
ATOM 1568 O O . PRO B 1 13 ? -8.5 18.891 7.375 1 97.62 13 PRO B O 1
ATOM 1571 N N . GLY B 1 14 ? -10.336 18.859 8.719 1 98.19 14 GLY B N 1
ATOM 1572 C CA . GLY B 1 14 ? -10.898 17.641 8.141 1 98.19 14 GLY B CA 1
ATOM 1573 C C . GLY B 1 14 ? -10.586 16.406 8.953 1 98.19 14 GLY B C 1
ATOM 1574 O O . GLY B 1 14 ? -11.258 15.375 8.805 1 98.19 14 GLY B O 1
ATOM 1575 N N . LEU B 1 15 ? -9.5 16.516 9.781 1 98.56 15 LEU B N 1
ATOM 1576 C CA . LEU B 1 15 ? -9.062 15.344 10.539 1 98.56 15 LEU B CA 1
ATOM 1577 C C . LEU B 1 15 ? -10.039 15.031 11.664 1 98.56 15 LEU B C 1
ATOM 1579 O O . LEU B 1 15 ? -10.406 15.922 12.445 1 98.56 15 LEU B O 1
ATOM 1583 N N . HIS B 1 16 ? -10.492 13.875 11.695 1 97.75 16 HIS B N 1
ATOM 1584 C CA . HIS B 1 16 ? -11.242 13.352 12.836 1 97.75 16 HIS B CA 1
ATOM 1585 C C . HIS B 1 16 ? -10.336 12.539 13.758 1 97.75 16 HIS B C 1
ATOM 1587 O O . HIS B 1 16 ? -9.672 11.602 13.312 1 97.75 16 HIS B O 1
ATOM 1593 N N . THR B 1 17 ? -10.32 12.828 15.023 1 95.75 17 THR B N 1
ATOM 1594 C CA . THR B 1 17 ? -9.297 12.273 15.906 1 95.75 17 THR B CA 1
ATOM 1595 C C . THR B 1 17 ? -9.844 11.078 16.688 1 95.75 17 THR B C 1
ATOM 1597 O O . THR B 1 17 ? -9.086 10.359 17.328 1 95.75 17 THR B O 1
ATOM 1600 N N . THR B 1 18 ? -11.109 10.859 16.672 1 95.19 18 THR B N 1
ATOM 1601 C CA . THR B 1 18 ? -11.711 9.703 17.328 1 95.19 18 THR B CA 1
ATOM 1602 C C . THR B 1 18 ? -12.297 8.742 16.312 1 95.19 18 THR B C 1
ATOM 1604 O O . THR B 1 18 ? -13.328 9.031 15.695 1 95.19 18 THR B O 1
ATOM 1607 N N . PRO B 1 19 ? -11.625 7.676 16.141 1 95.19 19 PRO B N 1
ATOM 1608 C CA . PRO B 1 19 ? -12.18 6.711 15.18 1 95.19 19 PRO B CA 1
ATOM 1609 C C . PRO B 1 19 ? -13.578 6.234 15.555 1 95.19 19 PRO B C 1
ATOM 1611 O O . PRO B 1 19 ? -13.867 6.031 16.734 1 95.19 19 PRO B O 1
ATOM 1614 N N . ASP B 1 20 ? -14.391 6.16 14.57 1 96.62 20 ASP B N 1
ATOM 1615 C CA . ASP B 1 20 ? -15.727 5.602 14.789 1 96.62 20 ASP B CA 1
ATOM 1616 C C . ASP B 1 20 ? -15.648 4.148 15.25 1 96.62 20 ASP B C 1
ATOM 1618 O O . ASP B 1 20 ? -14.859 3.365 14.703 1 96.62 20 ASP B O 1
ATOM 1622 N N . GLU B 1 21 ? -16.484 3.777 16.203 1 96.88 21 GLU B N 1
ATOM 1623 C CA . GLU B 1 21 ? -16.516 2.418 16.734 1 96.88 21 GLU B CA 1
ATOM 1624 C C . GLU B 1 21 ? -16.781 1.397 15.625 1 96.88 21 GLU B C 1
ATOM 1626 O O . GLU B 1 21 ? -16.297 0.263 15.695 1 96.88 21 GLU B O 1
ATOM 1631 N N . ALA B 1 22 ? -17.469 1.848 14.594 1 97.62 22 ALA B N 1
ATOM 1632 C CA . ALA B 1 22 ? -17.828 0.963 13.484 1 97.62 22 ALA B CA 1
AT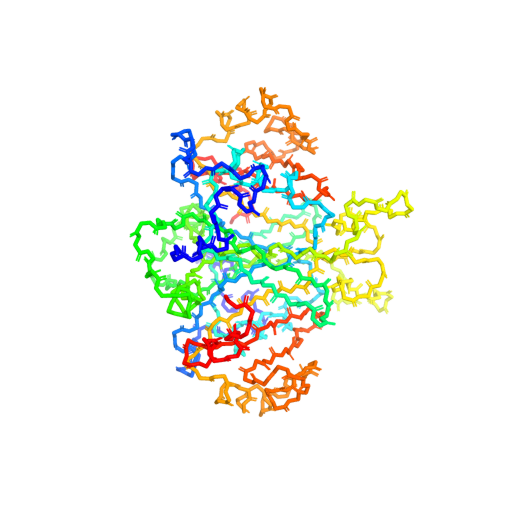OM 1633 C C . ALA B 1 22 ? -16.578 0.498 12.727 1 97.62 22 ALA B C 1
ATOM 1635 O O . ALA B 1 22 ? -16.641 -0.473 11.969 1 97.62 22 ALA B O 1
ATOM 1636 N N . THR B 1 23 ? -15.453 1.186 12.891 1 98.12 23 THR B N 1
ATOM 1637 C CA . THR B 1 23 ? -14.266 0.865 12.109 1 98.12 23 THR B CA 1
ATOM 1638 C C . THR B 1 23 ? -13.242 0.113 12.969 1 98.12 23 THR B C 1
ATOM 1640 O O . THR B 1 23 ? -12.109 -0.097 12.547 1 98.12 23 THR B O 1
ATOM 1643 N N . LYS B 1 24 ? -13.836 -0.275 14.156 1 94.62 24 LYS B N 1
ATOM 1644 C CA . LYS B 1 24 ? -12.953 -1.026 15.047 1 94.62 24 LYS B CA 1
ATOM 1645 C C . LYS B 1 24 ? -12.547 -2.359 14.422 1 94.62 24 LYS B C 1
ATOM 1647 O O . LYS B 1 24 ? -13.398 -3.102 13.922 1 94.62 24 LYS B O 1
ATOM 1652 N N . GLY B 1 25 ? -11.398 -2.678 14.242 1 93.94 25 GLY B N 1
ATOM 1653 C CA . GLY B 1 25 ? -10.922 -3.945 13.719 1 93.94 25 GLY B CA 1
ATOM 1654 C C . GLY B 1 25 ? -10.484 -3.867 12.273 1 93.94 25 GLY B C 1
ATOM 1655 O O . GLY B 1 25 ? -10.016 -4.855 11.703 1 93.94 25 GLY B O 1
ATOM 1656 N N . TYR B 1 26 ? -10.82 -2.705 11.562 1 98.5 26 TYR B N 1
ATOM 1657 C CA . TYR B 1 26 ? -10.328 -2.541 10.195 1 98.5 26 TYR B CA 1
ATOM 1658 C C . TYR B 1 26 ? -8.812 -2.67 10.141 1 98.5 26 TYR B C 1
ATOM 1660 O O . TYR B 1 26 ? -8.109 -2.258 11.07 1 98.5 26 TYR B O 1
ATOM 1668 N N . ILE B 1 27 ? -8.336 -3.256 9.062 1 98.12 27 ILE B N 1
ATOM 1669 C CA . ILE B 1 27 ? -6.887 -3.309 8.867 1 98.12 27 ILE B CA 1
ATOM 1670 C C . ILE B 1 27 ? -6.551 -2.967 7.414 1 98.12 27 ILE B C 1
ATOM 1672 O O . ILE B 1 27 ? -7.289 -3.33 6.496 1 98.12 27 ILE B O 1
ATOM 1676 N N . MET B 1 28 ? -5.496 -2.16 7.246 1 98.81 28 MET B N 1
ATOM 1677 C CA . MET B 1 28 ? -4.91 -2.012 5.914 1 98.81 28 MET B CA 1
ATOM 1678 C C . MET B 1 28 ? -4.227 -3.303 5.473 1 98.81 28 MET B C 1
ATOM 1680 O O . MET B 1 28 ? -3.15 -3.643 5.965 1 98.81 28 MET B O 1
ATOM 1684 N N . GLN B 1 29 ? -4.863 -3.969 4.562 1 98.81 29 GLN B N 1
ATOM 1685 C CA . GLN B 1 29 ? -4.496 -5.352 4.289 1 98.81 29 GLN B CA 1
ATOM 1686 C C . GLN B 1 29 ? -3.568 -5.445 3.078 1 98.81 29 GLN B C 1
ATOM 1688 O O . GLN B 1 29 ? -2.562 -6.156 3.113 1 98.81 29 GLN B O 1
ATOM 1693 N N . GLN B 1 30 ? -3.844 -4.648 2.031 1 98.88 30 GLN B N 1
ATOM 1694 C CA . GLN B 1 30 ? -3.029 -4.93 0.853 1 98.88 30 GLN B CA 1
ATOM 1695 C C . GLN B 1 30 ? -2.881 -3.688 -0.022 1 98.88 30 GLN B C 1
ATOM 1697 O O . GLN B 1 30 ? -3.699 -2.768 0.053 1 98.88 30 GLN B O 1
ATOM 1702 N N . THR B 1 31 ? -1.834 -3.65 -0.818 1 98.94 31 THR B N 1
ATOM 1703 C CA . THR B 1 31 ? -1.609 -2.805 -1.985 1 98.94 31 THR B CA 1
ATOM 1704 C C . THR B 1 31 ? -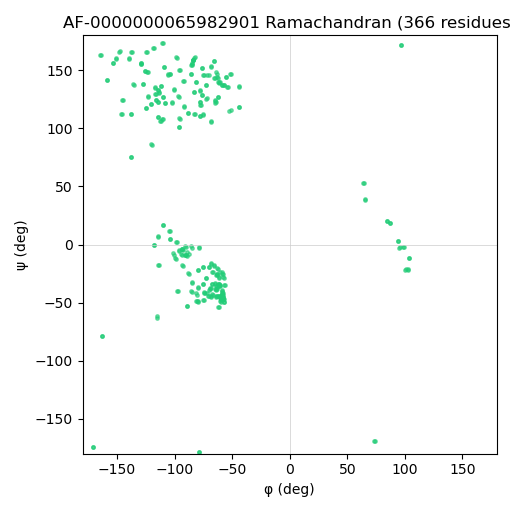1.499 -3.648 -3.252 1 98.94 31 THR B C 1
ATOM 1706 O O . THR B 1 31 ? -0.719 -4.602 -3.303 1 98.94 31 THR B O 1
ATOM 1709 N N . MET B 1 32 ? -2.344 -3.312 -4.207 1 98.94 32 MET B N 1
ATOM 1710 C CA . MET B 1 32 ? -2.375 -4.113 -5.426 1 98.94 32 MET B CA 1
ATOM 1711 C C . MET B 1 32 ? -1.813 -3.332 -6.609 1 98.94 32 MET B C 1
ATOM 1713 O O . MET B 1 32 ? -2.207 -2.188 -6.844 1 98.94 32 MET B O 1
ATOM 1717 N N . PHE B 1 33 ? -0.831 -3.918 -7.316 1 98.81 33 PHE B N 1
ATOM 1718 C CA . PHE B 1 33 ? -0.448 -3.393 -8.617 1 98.81 33 PHE B CA 1
ATOM 1719 C C . PHE B 1 33 ? -0.162 -4.527 -9.602 1 98.81 33 PHE B C 1
ATOM 1721 O O . PHE B 1 33 ? -0.009 -5.68 -9.188 1 98.81 33 PHE B O 1
ATOM 1728 N N . ARG B 1 34 ? -0.201 -4.227 -10.852 1 98.88 34 ARG B N 1
ATOM 1729 C CA . ARG B 1 34 ? -0.115 -5.203 -11.93 1 98.88 34 ARG B CA 1
ATOM 1730 C C . ARG B 1 34 ? 1.339 -5.504 -12.281 1 98.88 34 ARG B C 1
ATOM 1732 O O . ARG B 1 34 ? 2.191 -4.613 -12.234 1 98.88 34 ARG B O 1
ATOM 1739 N N . ILE B 1 35 ? 1.569 -6.723 -12.672 1 98.88 35 ILE B N 1
ATOM 1740 C CA . ILE B 1 35 ? 2.918 -7.113 -13.07 1 98.88 35 ILE B CA 1
ATOM 1741 C C . ILE B 1 35 ? 2.879 -7.789 -14.438 1 98.88 35 ILE B C 1
ATOM 1743 O O . ILE B 1 35 ? 1.862 -8.375 -14.82 1 98.88 35 ILE B O 1
ATOM 1747 N N . LYS B 1 36 ? 3.973 -7.734 -15.117 1 98.75 36 LYS B N 1
ATOM 1748 C CA . LYS B 1 36 ? 4.078 -8.297 -16.469 1 98.75 36 LYS B CA 1
ATOM 1749 C C . LYS B 1 36 ? 4.297 -9.805 -16.422 1 98.75 36 LYS B C 1
ATOM 1751 O O . LYS B 1 36 ? 3.627 -10.555 -17.141 1 98.75 36 LYS B O 1
ATOM 1756 N N . ASP B 1 37 ? 5.219 -10.266 -15.633 1 98.75 37 ASP B N 1
ATOM 1757 C CA . ASP B 1 37 ? 5.711 -11.641 -15.617 1 98.75 37 ASP B CA 1
ATOM 1758 C C . ASP B 1 37 ? 5.902 -12.141 -14.188 1 98.75 37 ASP B C 1
ATOM 1760 O O . ASP B 1 37 ? 6.82 -11.703 -13.492 1 98.75 37 ASP B O 1
ATOM 1764 N N . PRO B 1 38 ? 5.105 -13.094 -13.75 1 98.75 38 PRO B N 1
ATOM 1765 C CA . PRO B 1 38 ? 5.211 -13.586 -12.367 1 98.75 38 PRO B CA 1
ATOM 1766 C C . PRO B 1 38 ? 6.582 -14.18 -12.055 1 98.75 38 PRO B C 1
ATOM 1768 O O . PRO B 1 38 ? 7.07 -14.047 -10.93 1 98.75 38 PRO B O 1
ATOM 1771 N N . LYS B 1 39 ? 7.18 -14.828 -13 1 98.75 39 LYS B N 1
ATOM 1772 C CA . LYS B 1 39 ? 8.477 -15.445 -12.742 1 98.75 39 LYS B CA 1
ATOM 1773 C C . LYS B 1 39 ? 9.492 -14.414 -12.273 1 98.75 39 LYS B C 1
ATOM 1775 O O . LYS B 1 39 ? 10.18 -14.617 -11.266 1 98.75 39 LYS B O 1
ATOM 1780 N N . VAL B 1 40 ? 9.555 -13.297 -12.969 1 98.62 40 VAL B N 1
ATOM 1781 C CA . VAL B 1 40 ? 10.508 -12.234 -12.68 1 98.62 40 VAL B CA 1
ATOM 1782 C C . VAL B 1 40 ? 10.102 -11.516 -11.391 1 98.62 40 VAL B C 1
ATOM 1784 O O . VAL B 1 40 ? 10.953 -11.203 -10.555 1 98.62 40 VAL B O 1
ATOM 1787 N N . SER B 1 41 ? 8.859 -11.266 -11.219 1 98.88 41 SER B N 1
ATOM 1788 C CA . SER B 1 41 ? 8.367 -10.539 -10.055 1 98.88 41 SER B CA 1
ATOM 1789 C C . SER B 1 41 ? 8.523 -11.367 -8.781 1 98.88 41 SER B C 1
ATOM 1791 O O . SER B 1 41 ? 8.93 -10.844 -7.742 1 98.88 41 SER B O 1
ATOM 1793 N N . LEU B 1 42 ? 8.172 -12.617 -8.852 1 98.88 42 LEU B N 1
ATOM 1794 C CA . LEU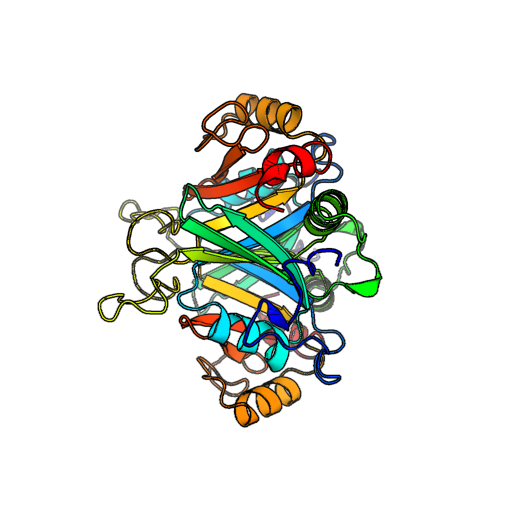 B 1 42 ? 8.281 -13.469 -7.676 1 98.88 42 LEU B CA 1
ATOM 1795 C C . LEU B 1 42 ? 9.742 -13.617 -7.254 1 98.88 42 LEU B C 1
ATOM 1797 O O . LEU B 1 42 ? 10.039 -13.695 -6.062 1 98.88 42 LEU B O 1
ATOM 1801 N N . ASP B 1 43 ? 10.641 -13.719 -8.242 1 98.88 43 ASP B N 1
ATOM 1802 C CA . ASP B 1 43 ? 12.062 -13.727 -7.895 1 98.88 43 ASP B CA 1
ATOM 1803 C C . ASP B 1 43 ? 12.445 -12.469 -7.117 1 98.88 43 ASP B C 1
ATOM 1805 O O . ASP B 1 43 ? 13.039 -12.555 -6.043 1 98.88 43 ASP B O 1
ATOM 1809 N N . PHE B 1 44 ? 12.07 -11.352 -7.617 1 98.94 44 PHE B N 1
ATOM 1810 C CA . PHE B 1 44 ? 12.422 -10.078 -7 1 98.94 44 PHE B CA 1
ATOM 1811 C C . PHE B 1 44 ? 11.836 -9.969 -5.598 1 98.94 44 PHE B C 1
ATOM 1813 O O . PHE B 1 44 ? 12.562 -9.711 -4.637 1 98.94 44 PHE B O 1
ATOM 1820 N N . TYR B 1 45 ? 10.578 -10.148 -5.367 1 98.94 45 TYR B N 1
ATOM 1821 C CA . TYR B 1 45 ? 9.891 -9.891 -4.105 1 98.94 45 TYR B CA 1
ATOM 1822 C C . TYR B 1 45 ? 10.258 -10.945 -3.062 1 98.94 45 TYR B C 1
ATOM 1824 O O . TYR B 1 45 ? 10.234 -10.672 -1.86 1 98.94 45 TYR B O 1
ATOM 1832 N N . SER B 1 46 ? 10.578 -12.172 -3.545 1 98.75 46 SER B N 1
ATOM 1833 C CA . SER B 1 46 ? 10.961 -13.195 -2.576 1 98.75 46 SER B CA 1
ATOM 1834 C C . SER B 1 46 ? 12.461 -13.172 -2.309 1 98.75 46 SER B C 1
ATOM 1836 O O . SER B 1 46 ? 12.891 -12.898 -1.185 1 98.75 46 SER B O 1
ATOM 1838 N N . ARG B 1 47 ? 13.266 -13.234 -3.326 1 98.56 47 ARG B N 1
ATOM 1839 C CA . ARG B 1 47 ? 14.711 -13.328 -3.146 1 98.56 47 ARG B CA 1
ATOM 1840 C C . ARG B 1 47 ? 15.297 -11.984 -2.723 1 98.56 47 ARG B C 1
ATOM 1842 O O . ARG B 1 47 ? 16.078 -11.914 -1.771 1 98.56 47 ARG B O 1
ATOM 1849 N N . VAL B 1 48 ? 14.953 -10.961 -3.373 1 98.69 48 VAL B N 1
ATOM 1850 C CA . VAL B 1 48 ? 15.562 -9.656 -3.158 1 98.69 48 VAL B CA 1
ATOM 1851 C C . VAL B 1 48 ? 14.953 -9 -1.92 1 98.69 48 VAL B C 1
ATOM 1853 O O . VAL B 1 48 ? 15.68 -8.586 -1.013 1 98.69 48 VAL B O 1
ATOM 1856 N N . LEU B 1 49 ? 13.648 -8.969 -1.805 1 98.81 49 LEU B N 1
ATOM 1857 C CA . LEU B 1 49 ? 13.008 -8.227 -0.724 1 98.81 49 LEU B CA 1
ATOM 1858 C C . LEU B 1 49 ? 12.734 -9.141 0.467 1 98.81 49 LEU B C 1
ATOM 1860 O O . LEU B 1 49 ? 12.414 -8.664 1.56 1 98.81 49 LEU B O 1
ATOM 1864 N N . GLY B 1 50 ? 12.75 -10.43 0.241 1 98.69 50 GLY B N 1
ATOM 1865 C CA . GLY B 1 50 ? 12.633 -11.359 1.357 1 98.69 50 GLY B CA 1
ATOM 1866 C C . GLY B 1 50 ? 11.203 -11.672 1.73 1 98.69 50 GLY B C 1
ATOM 1867 O O . GLY B 1 50 ? 10.93 -12.125 2.844 1 98.69 50 GLY B O 1
ATOM 1868 N N . MET B 1 51 ? 10.242 -11.43 0.872 1 98.75 51 MET B N 1
ATOM 1869 C CA . MET B 1 51 ? 8.844 -11.734 1.169 1 98.75 51 MET B CA 1
ATOM 1870 C C . MET B 1 51 ? 8.531 -13.195 0.855 1 98.75 51 MET B C 1
ATOM 1872 O O . MET B 1 51 ? 9.234 -13.828 0.068 1 98.75 51 MET B O 1
ATOM 1876 N N . SER B 1 52 ? 7.488 -13.672 1.464 1 98.5 52 SER B N 1
ATOM 1877 C CA . SER B 1 52 ? 6.941 -14.992 1.171 1 98.5 52 SER B CA 1
ATOM 1878 C C . SER B 1 52 ? 5.668 -14.891 0.338 1 98.5 52 SER B C 1
ATOM 1880 O O . SER B 1 52 ? 4.941 -13.898 0.424 1 98.5 52 SER B O 1
ATOM 1882 N N . LEU B 1 53 ? 5.473 -15.859 -0.523 1 98.69 53 LEU B N 1
ATOM 1883 C CA . LEU B 1 53 ? 4.172 -16 -1.168 1 98.69 53 LEU B CA 1
ATOM 1884 C C . LEU B 1 53 ? 3.148 -16.594 -0.205 1 98.69 53 LEU B C 1
ATOM 1886 O O . LEU B 1 53 ? 3.238 -17.781 0.151 1 98.69 53 LEU B O 1
ATOM 1890 N N . LEU B 1 54 ? 2.176 -15.844 0.187 1 98.62 54 LEU B N 1
ATOM 1891 C CA . LEU B 1 54 ? 1.195 -16.266 1.183 1 98.62 54 LEU B CA 1
ATOM 1892 C C . LEU B 1 54 ? 0.061 -17.047 0.532 1 98.62 54 LEU B C 1
ATOM 1894 O O . LEU B 1 54 ? -0.406 -18.047 1.087 1 98.62 54 LEU B O 1
ATOM 1898 N N . LYS B 1 55 ? -0.353 -16.625 -0.578 1 98.75 55 LYS B N 1
ATOM 1899 C CA . LYS B 1 55 ? -1.47 -17.234 -1.285 1 98.75 55 LYS B CA 1
ATOM 1900 C C . LYS B 1 55 ? -1.437 -16.891 -2.771 1 98.75 55 LYS B C 1
ATOM 1902 O O . LYS B 1 55 ? -1.012 -15.805 -3.154 1 98.75 55 LYS B O 1
ATOM 1907 N N . ARG B 1 56 ? -1.761 -17.781 -3.582 1 98.75 56 ARG B N 1
ATOM 1908 C CA . ARG B 1 56 ? -2.014 -17.562 -5.004 1 98.75 56 ARG B CA 1
ATOM 1909 C C . ARG B 1 56 ? -3.463 -17.891 -5.355 1 98.75 56 ARG B C 1
ATOM 1911 O O . ARG B 1 56 ? -4.012 -18.891 -4.887 1 98.75 56 ARG B O 1
ATOM 1918 N N . LEU B 1 57 ? -4.133 -17 -6.031 1 98.5 57 LEU B N 1
ATOM 1919 C CA . LEU B 1 57 ? -5.477 -17.219 -6.559 1 98.5 57 LEU B CA 1
ATOM 1920 C C . LEU B 1 57 ? -5.477 -17.141 -8.086 1 98.5 57 LEU B C 1
ATOM 1922 O O . LEU B 1 57 ? -4.84 -16.266 -8.672 1 98.5 57 LEU B O 1
ATOM 1926 N N . ASP B 1 58 ? -6.152 -18.078 -8.734 1 98.38 58 ASP B N 1
ATOM 1927 C CA . ASP B 1 58 ? -6.281 -18.109 -10.188 1 98.38 58 ASP B CA 1
ATOM 1928 C C . ASP B 1 58 ? -7.73 -17.891 -10.617 1 98.38 58 ASP B C 1
ATOM 1930 O O . ASP B 1 58 ? -8.648 -18.5 -10.055 1 98.38 58 ASP B O 1
ATOM 1934 N N . PHE B 1 59 ? -7.863 -17.016 -11.57 1 97.06 59 PHE B N 1
ATOM 1935 C CA . PHE B 1 59 ? -9.172 -16.734 -12.141 1 97.06 59 PHE B CA 1
ATOM 1936 C C . PHE B 1 59 ? -9.195 -17.047 -13.633 1 97.06 59 PHE B C 1
ATOM 1938 O O . PHE B 1 59 ? -9.094 -16.141 -14.461 1 97.06 59 PHE B O 1
ATOM 1945 N N . PRO B 1 60 ? -9.445 -18.25 -13.984 1 96.81 60 PRO B N 1
ATOM 1946 C CA . PRO B 1 60 ? -9.328 -18.672 -15.391 1 96.81 60 PRO B CA 1
ATOM 1947 C C . PRO B 1 60 ? -10.32 -17.953 -16.297 1 96.81 60 PRO B C 1
ATOM 1949 O O . PRO B 1 60 ? -9.977 -17.594 -17.438 1 96.81 60 PRO B O 1
ATOM 1952 N N . GLU B 1 61 ? -11.547 -17.734 -15.852 1 94.94 61 GLU B N 1
ATOM 1953 C CA . GLU B 1 61 ? -12.57 -17.078 -16.672 1 94.94 61 GLU B CA 1
ATOM 1954 C C . GLU B 1 61 ? -12.156 -15.664 -17.047 1 94.94 61 GLU B C 1
ATOM 1956 O O . GLU B 1 61 ? -12.43 -15.203 -18.156 1 94.94 61 GLU B O 1
ATOM 1961 N N . MET B 1 62 ? -11.484 -15.062 -16.172 1 95.25 62 MET B N 1
ATOM 1962 C CA . MET B 1 62 ? -11.07 -13.68 -16.391 1 95.25 62 MET B CA 1
ATOM 1963 C C . MET B 1 62 ? -9.609 -13.609 -16.812 1 95.25 62 MET B C 1
ATOM 1965 O O . MET B 1 62 ? -9.086 -12.531 -17.078 1 95.25 62 MET B O 1
ATOM 1969 N N . LYS B 1 63 ? -8.945 -14.695 -16.766 1 97.81 63 LYS B N 1
ATOM 1970 C CA . LYS B 1 63 ? -7.586 -14.898 -17.266 1 97.81 63 LYS B CA 1
ATOM 1971 C C . LYS B 1 63 ? -6.586 -14.039 -16.5 1 97.81 63 LYS B C 1
ATOM 1973 O O . LYS B 1 63 ? -5.805 -13.297 -17.109 1 97.81 63 LYS B O 1
ATOM 1978 N N . PHE B 1 64 ? -6.609 -14.156 -15.234 1 98.38 64 PHE B N 1
ATOM 1979 C CA . PHE B 1 64 ? -5.57 -13.516 -14.438 1 98.38 64 PHE B CA 1
ATOM 1980 C C . PHE B 1 64 ? -5.316 -14.297 -13.148 1 98.38 64 PHE B C 1
ATOM 1982 O O . PHE B 1 64 ? -6.121 -15.148 -12.766 1 98.38 64 PHE B O 1
ATOM 1989 N N . SER B 1 65 ? -4.16 -14.086 -12.539 1 98.81 65 SER B N 1
ATOM 1990 C CA . SER B 1 65 ? -3.77 -14.656 -11.258 1 98.81 65 SER B CA 1
ATOM 1991 C C . SER B 1 65 ? -3.334 -13.562 -10.281 1 98.81 65 SER B C 1
ATOM 1993 O O . SER B 1 65 ? -2.846 -12.508 -10.703 1 98.81 65 SER B O 1
ATOM 1995 N N . LEU B 1 66 ? -3.57 -13.82 -9.055 1 98.88 66 LEU B N 1
ATOM 1996 C CA . LEU B 1 66 ? -3.125 -12.961 -7.961 1 98.88 66 LEU B CA 1
ATOM 1997 C C . LEU B 1 66 ? -2.078 -13.664 -7.105 1 98.88 66 LEU B C 1
ATOM 1999 O O . LEU B 1 66 ? -2.238 -14.844 -6.766 1 98.88 66 LEU B O 1
ATOM 2003 N N . TYR B 1 67 ? -1.022 -13.016 -6.848 1 98.94 67 TYR B N 1
ATOM 2004 C CA . TYR B 1 67 ? 0.01 -13.477 -5.926 1 98.94 67 TYR B CA 1
ATOM 2005 C C . TYR B 1 67 ? 0.108 -12.555 -4.715 1 98.94 67 TYR B C 1
ATOM 2007 O O . TYR B 1 67 ? 0.547 -11.406 -4.836 1 98.94 67 TYR B O 1
ATOM 2015 N N . PHE B 1 68 ? -0.308 -13.008 -3.553 1 98.94 68 PHE B N 1
ATOM 2016 C CA . PHE B 1 68 ? -0.217 -12.234 -2.324 1 98.94 68 PHE B CA 1
ATOM 2017 C C . PHE B 1 68 ? 1.124 -12.461 -1.637 1 98.94 68 PHE B C 1
ATOM 2019 O O . PHE B 1 68 ? 1.407 -13.562 -1.169 1 98.94 68 PHE B O 1
ATOM 2026 N N . MET B 1 69 ? 1.93 -11.398 -1.597 1 98.88 69 MET B N 1
ATOM 2027 C CA . MET B 1 69 ? 3.258 -11.453 -0.993 1 98.88 69 MET B CA 1
ATOM 2028 C C . MET B 1 69 ? 3.273 -10.734 0.352 1 98.88 69 MET B C 1
ATOM 2030 O O . MET B 1 69 ? 2.549 -9.75 0.546 1 98.88 69 MET B O 1
ATOM 2034 N N . GLY B 1 70 ? 4.035 -11.18 1.291 1 98.62 70 GLY B N 1
ATOM 2035 C CA . GLY B 1 70 ? 4.203 -10.508 2.57 1 98.62 70 GLY B CA 1
ATOM 2036 C C . GLY B 1 70 ? 5.312 -11.102 3.416 1 98.62 70 GLY B C 1
ATOM 2037 O O . GLY B 1 70 ? 6.035 -11.992 2.963 1 98.62 70 GLY B O 1
ATOM 2038 N N . TYR B 1 71 ? 5.457 -10.625 4.629 1 98.44 71 TYR B N 1
ATOM 2039 C CA . TYR B 1 71 ? 6.566 -11.031 5.488 1 98.44 71 TYR B CA 1
ATOM 2040 C C . TYR B 1 71 ? 6.098 -12.016 6.551 1 98.44 71 TYR B C 1
ATOM 2042 O O . TYR B 1 71 ? 6.863 -12.383 7.445 1 98.44 71 TYR B O 1
ATOM 2050 N N . GLU B 1 72 ? 4.863 -12.414 6.48 1 97.25 72 GLU B N 1
ATOM 2051 C CA . GLU B 1 72 ? 4.312 -13.344 7.461 1 97.25 72 GLU B CA 1
ATOM 2052 C C . GLU B 1 72 ? 4.941 -14.727 7.312 1 97.25 72 GLU B C 1
ATOM 2054 O O . GLU B 1 72 ? 5.41 -15.094 6.23 1 97.25 72 GLU B O 1
ATOM 2059 N N . ASN B 1 73 ? 4.965 -15.453 8.422 1 96.12 73 ASN B N 1
ATOM 2060 C CA . ASN B 1 73 ? 5.492 -16.812 8.461 1 96.12 73 ASN B CA 1
ATOM 2061 C C . ASN B 1 73 ? 4.5 -17.812 7.883 1 96.12 73 ASN B C 1
ATOM 2063 O O . ASN B 1 73 ? 3.516 -18.172 8.531 1 96.12 73 ASN B O 1
ATOM 2067 N N . THR B 1 74 ? 4.809 -18.359 6.738 1 96.44 74 THR B N 1
ATOM 2068 C CA . THR B 1 74 ? 3.871 -19.234 6.039 1 96.44 74 THR B CA 1
ATOM 2069 C C . THR B 1 74 ? 3.709 -20.562 6.777 1 96.44 74 THR B C 1
ATOM 2071 O O . THR B 1 74 ? 2.762 -21.312 6.523 1 96.44 74 THR B O 1
ATOM 2074 N N . ALA B 1 75 ? 4.602 -20.922 7.617 1 95.62 75 ALA B N 1
ATOM 2075 C CA . ALA B 1 75 ? 4.473 -22.141 8.414 1 95.62 75 ALA B CA 1
ATOM 2076 C C . ALA B 1 75 ? 3.26 -22.062 9.336 1 95.62 75 ALA B C 1
ATOM 2078 O O . ALA B 1 75 ? 2.766 -23.078 9.812 1 95.62 75 ALA B O 1
ATOM 2079 N N . GLU B 1 76 ? 2.789 -20.859 9.609 1 96.94 76 GLU B N 1
ATOM 2080 C CA . GLU B 1 76 ? 1.64 -20.656 10.477 1 96.94 76 GLU B CA 1
ATOM 2081 C C . GLU B 1 76 ? 0.335 -20.672 9.688 1 96.94 76 GLU B C 1
ATOM 2083 O O . GLU B 1 76 ? -0.75 -20.609 10.273 1 96.94 76 GLU B O 1
ATOM 2088 N N . ALA B 1 77 ? 0.445 -20.656 8.422 1 97.19 77 ALA B N 1
ATOM 2089 C CA . ALA B 1 77 ? -0.741 -20.656 7.57 1 97.19 77 ALA B CA 1
ATOM 2090 C C . ALA B 1 77 ? -1.456 -22 7.613 1 97.19 77 ALA B C 1
ATOM 2092 O O . ALA B 1 77 ? -0.812 -23.047 7.684 1 97.19 77 ALA B O 1
ATOM 2093 N N . PRO B 1 78 ? -2.789 -22 7.52 1 97.12 78 PRO B N 1
ATOM 2094 C CA . PRO B 1 78 ? -3.518 -23.266 7.41 1 97.12 78 PRO B CA 1
ATOM 2095 C C . PRO B 1 78 ? -3.223 -24 6.105 1 97.12 78 PRO B C 1
ATOM 2097 O O . PRO B 1 78 ? -2.869 -23.375 5.105 1 97.12 78 PRO B O 1
ATOM 2100 N N . SER B 1 79 ? -3.451 -25.344 6.094 1 95.06 79 SER B N 1
ATOM 2101 C CA . SER B 1 79 ? -3.205 -26.156 4.906 1 95.06 79 SER B CA 1
ATOM 2102 C C . SER B 1 79 ? -4.398 -26.125 3.957 1 95.06 79 SER B C 1
ATOM 2104 O O . SER B 1 79 ? -4.234 -26.219 2.738 1 95.06 79 SER B O 1
ATOM 2106 N N . ASN B 1 80 ? -5.621 -26.031 4.543 1 96.38 80 ASN B N 1
ATOM 2107 C CA . ASN B 1 80 ? -6.809 -25.922 3.703 1 96.38 80 ASN B CA 1
ATOM 2108 C C . ASN B 1 80 ? -6.781 -24.656 2.85 1 96.38 80 ASN B C 1
ATOM 2110 O O . ASN B 1 80 ? -6.629 -23.547 3.375 1 96.38 80 ASN B O 1
ATOM 2114 N N . PRO B 1 81 ? -6.949 -24.781 1.554 1 96.25 81 PRO B N 1
ATOM 2115 C CA . PRO B 1 81 ? -6.781 -23.641 0.657 1 96.25 81 PRO B CA 1
ATOM 2116 C C . PRO B 1 81 ? -7.734 -22.484 0.986 1 96.25 81 PRO B C 1
ATOM 2118 O O . PRO B 1 81 ? -7.352 -21.328 0.893 1 96.25 81 PRO B O 1
ATOM 2121 N N . ILE B 1 82 ? -8.922 -22.781 1.331 1 96.56 82 ILE B N 1
ATOM 2122 C CA . ILE B 1 82 ? -9.906 -21.75 1.626 1 96.56 82 ILE B CA 1
ATOM 2123 C C . ILE B 1 82 ? -9.547 -21.062 2.945 1 96.56 82 ILE B C 1
ATOM 2125 O O . ILE B 1 82 ? -9.602 -19.828 3.049 1 96.56 82 ILE B O 1
ATOM 2129 N N . ASP B 1 83 ? -9.18 -21.844 3.957 1 97.62 83 ASP B N 1
ATOM 2130 C CA . ASP B 1 83 ? -8.75 -21.297 5.238 1 97.62 83 ASP B CA 1
ATOM 2131 C C . ASP B 1 83 ? -7.504 -20.438 5.07 1 97.62 83 ASP B C 1
ATOM 2133 O O . ASP B 1 83 ? -7.328 -19.438 5.785 1 97.62 83 ASP B O 1
ATOM 2137 N N . LYS B 1 84 ? -6.652 -20.828 4.156 1 98.06 84 LYS B N 1
ATOM 2138 C CA . LYS B 1 84 ? -5.434 -20.062 3.9 1 98.06 84 LYS B CA 1
ATOM 2139 C C . LYS B 1 84 ? -5.758 -18.703 3.287 1 98.06 84 LYS B C 1
ATOM 2141 O O . LYS B 1 84 ? -5.062 -17.719 3.551 1 98.06 84 LYS B O 1
ATOM 2146 N N . VAL B 1 85 ? -6.824 -18.625 2.459 1 98.31 85 VAL B N 1
ATOM 2147 C CA . VAL B 1 85 ? -7.285 -17.328 1.957 1 98.31 85 VAL B CA 1
ATOM 2148 C C . VAL B 1 85 ? -7.684 -16.438 3.127 1 98.31 85 VAL B C 1
ATOM 2150 O O . VAL B 1 85 ? -7.242 -15.281 3.217 1 98.31 85 VAL B O 1
ATOM 2153 N N . VAL B 1 86 ? -8.484 -17.016 4.012 1 98.5 86 VAL B N 1
ATOM 2154 C CA . VAL B 1 86 ? -8.969 -16.266 5.164 1 98.5 86 VAL B CA 1
ATOM 2155 C C . VAL B 1 86 ? -7.785 -15.781 6.004 1 98.5 86 VAL B C 1
ATOM 2157 O O . VAL B 1 86 ? -7.734 -14.625 6.422 1 98.5 86 VAL B O 1
ATOM 2160 N N . TRP B 1 87 ? -6.836 -16.688 6.258 1 98.62 87 TRP B N 1
ATOM 2161 C CA . TRP B 1 87 ? -5.621 -16.344 6.988 1 98.62 87 TRP B CA 1
ATOM 2162 C C . TRP B 1 87 ? -4.859 -15.227 6.285 1 98.62 87 TRP B C 1
ATOM 2164 O O . TRP B 1 87 ? -4.43 -14.258 6.926 1 98.62 87 TRP B O 1
ATOM 2174 N N . THR B 1 88 ? -4.699 -15.281 4.996 1 98.69 88 THR B N 1
ATOM 2175 C CA . THR B 1 88 ? -3.957 -14.297 4.215 1 98.69 88 THR B CA 1
ATOM 2176 C C . THR B 1 88 ? -4.617 -12.922 4.309 1 98.69 88 THR B C 1
ATOM 2178 O O . THR B 1 88 ? -3.941 -11.922 4.555 1 98.69 88 THR B O 1
ATOM 2181 N N . PHE B 1 89 ? -5.906 -12.883 4.199 1 98.62 89 PHE B N 1
ATOM 2182 C CA . PHE B 1 89 ? -6.641 -11.625 4.176 1 98.62 89 PHE B CA 1
ATOM 2183 C C . PHE B 1 89 ? -6.793 -11.062 5.582 1 98.62 89 PHE B C 1
ATOM 2185 O O . PHE B 1 89 ? -7.336 -9.977 5.766 1 98.62 89 PHE B O 1
ATOM 2192 N N . SER B 1 90 ? -6.305 -11.805 6.547 1 98.25 90 SER B N 1
ATOM 2193 C CA . SER B 1 90 ? -6.25 -11.305 7.918 1 98.25 90 SER B CA 1
ATOM 2194 C C . SER B 1 90 ? -4.898 -10.656 8.219 1 98.25 90 SER B C 1
ATOM 2196 O O . SER B 1 90 ? -4.695 -10.109 9.297 1 98.25 90 SER B O 1
ATOM 2198 N N . GLN B 1 91 ? -3.939 -10.695 7.27 1 98.25 91 GLN B N 1
ATOM 2199 C CA . GLN B 1 91 ? -2.604 -10.141 7.48 1 98.25 91 GLN B CA 1
ATOM 2200 C C . GLN B 1 91 ? -2.527 -8.695 7.012 1 98.25 91 GLN B C 1
ATOM 2202 O O . GLN B 1 91 ? -3.098 -8.336 5.977 1 98.25 91 GLN B O 1
ATOM 2207 N N . LYS B 1 92 ? -1.808 -7.859 7.797 1 98 92 LYS B N 1
ATOM 2208 C CA . LYS B 1 92 ? -1.547 -6.488 7.363 1 98 92 LYS B CA 1
ATOM 2209 C C . LYS B 1 92 ? -0.461 -6.449 6.293 1 98 92 LYS B C 1
ATOM 2211 O O . LYS B 1 92 ? 0.427 -7.305 6.266 1 98 92 LYS B O 1
ATOM 2216 N N . ALA B 1 93 ? -0.556 -5.43 5.465 1 98.31 93 ALA B N 1
ATOM 2217 C CA . ALA B 1 93 ? 0.571 -4.93 4.68 1 98.31 93 ALA B CA 1
ATOM 2218 C C . ALA B 1 93 ? 1.029 -5.969 3.66 1 98.31 93 ALA B C 1
ATOM 2220 O O . ALA B 1 93 ? 2.23 -6.16 3.455 1 98.31 93 ALA B O 1
ATOM 2221 N N . THR B 1 94 ? 0.086 -6.676 3.059 1 98.75 94 THR B N 1
ATOM 2222 C CA . THR B 1 94 ? 0.468 -7.562 1.966 1 98.75 94 THR B CA 1
ATOM 2223 C C . THR B 1 94 ? 0.553 -6.797 0.649 1 98.75 94 THR B C 1
ATOM 2225 O O . THR B 1 94 ? 0.055 -5.672 0.546 1 98.75 94 THR B O 1
ATOM 2228 N N . ILE B 1 95 ? 1.283 -7.34 -0.287 1 98.94 95 ILE B N 1
ATOM 2229 C CA . ILE B 1 95 ? 1.308 -6.863 -1.665 1 98.94 95 ILE B CA 1
ATOM 2230 C C . ILE B 1 95 ? 0.584 -7.855 -2.57 1 98.94 95 ILE B C 1
ATOM 2232 O O . ILE B 1 95 ? 0.874 -9.055 -2.543 1 98.94 95 ILE B O 1
ATOM 2236 N N . GLU B 1 96 ? -0.424 -7.387 -3.234 1 98.94 96 GLU B N 1
ATOM 2237 C CA . GLU B 1 96 ? -1.128 -8.188 -4.234 1 98.94 96 GLU B CA 1
ATOM 2238 C C . GLU B 1 96 ? -0.591 -7.914 -5.637 1 98.94 96 GLU B C 1
ATOM 2240 O O . GLU B 1 96 ? -0.828 -6.844 -6.199 1 98.94 96 GLU B O 1
ATOM 2245 N N . LEU B 1 97 ? 0.139 -8.891 -6.203 1 98.94 97 LEU B N 1
ATOM 2246 C CA . LEU B 1 97 ? 0.645 -8.812 -7.57 1 98.94 97 LEU B CA 1
ATOM 2247 C C . LEU B 1 97 ? -0.339 -9.445 -8.547 1 98.94 97 LEU B C 1
ATOM 2249 O O . LEU B 1 97 ? -0.651 -10.633 -8.445 1 98.94 97 LEU B O 1
ATOM 2253 N N . THR B 1 98 ? -0.815 -8.656 -9.461 1 98.94 98 THR B N 1
ATOM 2254 C CA . THR B 1 98 ? -1.804 -9.125 -10.422 1 98.94 98 THR B CA 1
ATOM 2255 C C . THR B 1 98 ? -1.152 -9.406 -11.773 1 98.94 98 THR B C 1
ATOM 2257 O O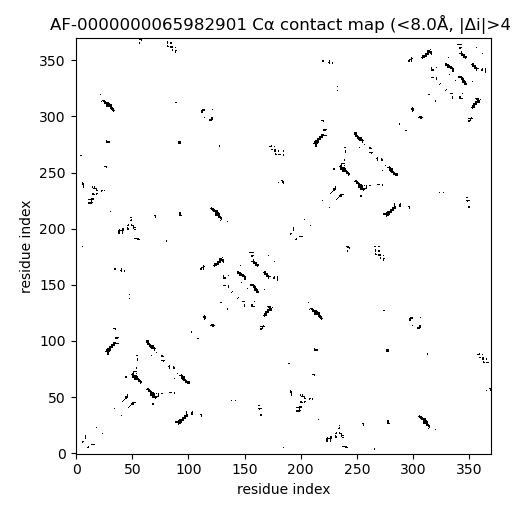 . THR B 1 98 ? -0.555 -8.508 -12.375 1 98.94 98 THR B O 1
ATOM 2260 N N . HIS B 1 99 ? -1.287 -10.602 -12.211 1 98.88 99 HIS B N 1
ATOM 2261 C CA . HIS B 1 99 ? -0.789 -11 -13.523 1 98.88 99 HIS B CA 1
ATOM 2262 C C . HIS B 1 99 ? -1.937 -11.266 -14.492 1 98.88 99 HIS B C 1
ATOM 2264 O O . HIS B 1 99 ? -2.707 -12.211 -14.305 1 98.88 99 HIS B O 1
ATOM 2270 N N . ASN B 1 100 ? -2.115 -10.398 -15.43 1 98.62 100 ASN B N 1
ATOM 2271 C CA . ASN B 1 100 ? -2.996 -10.711 -16.547 1 98.62 100 ASN B CA 1
ATOM 2272 C C . ASN B 1 100 ? -2.318 -11.633 -17.562 1 98.62 100 ASN B C 1
ATOM 2274 O O . ASN B 1 100 ? -1.293 -11.281 -18.141 1 98.62 100 ASN B O 1
ATOM 2278 N N . TRP B 1 101 ? -2.961 -12.781 -17.734 1 98.56 101 TRP B N 1
ATOM 2279 C CA . TRP B 1 101 ? -2.326 -13.836 -18.516 1 98.56 101 TRP B CA 1
ATOM 2280 C C . TRP B 1 101 ? -1.98 -13.344 -19.922 1 98.56 101 TRP B C 1
ATOM 2282 O O . TRP B 1 101 ? -2.77 -12.633 -20.547 1 98.56 101 TRP B O 1
ATOM 2292 N N . GLY B 1 102 ? -0.775 -13.695 -20.422 1 98.31 102 GLY B N 1
ATOM 2293 C CA . GLY B 1 102 ? -0.358 -13.359 -21.766 1 98.31 102 GLY B CA 1
ATOM 2294 C C . GLY B 1 102 ? 0.613 -12.195 -21.828 1 98.31 102 GLY B C 1
ATOM 2295 O O . GLY B 1 102 ? 1.377 -12.055 -22.781 1 98.31 102 GLY B O 1
ATOM 2296 N N . THR B 1 103 ? 0.628 -11.336 -20.766 1 98.38 103 THR B N 1
ATOM 2297 C CA . THR B 1 103 ? 1.504 -10.172 -20.781 1 98.38 103 THR B CA 1
ATOM 2298 C C . THR B 1 103 ? 2.969 -10.594 -20.781 1 98.38 103 THR B C 1
ATOM 2300 O O . THR B 1 103 ? 3.816 -9.922 -21.375 1 98.38 103 THR B O 1
ATOM 2303 N N . GLU B 1 104 ? 3.33 -11.648 -20.156 1 97.81 104 GLU B N 1
ATOM 2304 C CA . GLU B 1 104 ? 4.715 -12.094 -20 1 97.81 104 GLU B CA 1
ATOM 2305 C C . GLU B 1 104 ? 5.309 -12.508 -21.344 1 97.81 104 GLU B C 1
ATOM 2307 O O . GLU B 1 104 ? 6.531 -12.508 -21.516 1 97.81 104 GLU B O 1
ATOM 2312 N N . SER B 1 105 ? 4.508 -12.867 -22.297 1 97.38 105 SER B N 1
ATOM 2313 C CA . SER B 1 105 ? 5.004 -13.398 -23.562 1 97.38 105 SER B CA 1
ATOM 2314 C C . SER B 1 105 ? 4.609 -12.508 -24.734 1 97.38 105 SER B C 1
ATOM 2316 O O . SER B 1 105 ? 4.906 -12.82 -25.891 1 97.38 105 SER B O 1
ATOM 2318 N N . ASP B 1 106 ? 3.904 -11.438 -24.484 1 97.31 106 ASP B N 1
ATOM 2319 C CA . ASP B 1 106 ? 3.467 -10.516 -25.531 1 97.31 106 ASP B CA 1
ATOM 2320 C C . ASP B 1 106 ? 4.574 -9.531 -25.891 1 97.31 106 ASP B C 1
ATOM 2322 O O . ASP B 1 106 ? 4.891 -8.633 -25.109 1 97.31 106 ASP B O 1
ATOM 2326 N N . PRO B 1 107 ? 5.109 -9.617 -27.031 1 95.88 107 PRO B N 1
ATOM 2327 C CA . PRO B 1 107 ? 6.191 -8.703 -27.422 1 95.88 107 PRO B CA 1
ATOM 2328 C C . PRO B 1 107 ? 5.715 -7.262 -27.594 1 95.88 107 PRO B C 1
ATOM 2330 O O . PRO B 1 107 ? 6.531 -6.336 -27.609 1 95.88 107 PRO B O 1
ATOM 2333 N N . GLU B 1 108 ? 4.43 -7.07 -27.719 1 96.62 108 GLU B N 1
ATOM 2334 C CA . GLU B 1 108 ? 3.871 -5.742 -27.938 1 96.62 108 GLU B CA 1
ATOM 2335 C C . GLU B 1 108 ? 3.461 -5.09 -26.609 1 96.62 108 GLU B C 1
ATOM 2337 O O . GLU B 1 108 ? 3.055 -3.926 -26.594 1 96.62 108 GLU B O 1
ATOM 2342 N N . PHE B 1 109 ? 3.508 -5.852 -25.594 1 97.06 109 PHE B N 1
ATOM 2343 C CA . PHE B 1 109 ? 3.146 -5.293 -24.297 1 97.06 109 PHE B CA 1
ATOM 2344 C C . PHE B 1 109 ? 4.137 -4.215 -23.875 1 97.06 109 PHE B C 1
ATOM 2346 O O . PHE B 1 109 ? 5.34 -4.465 -23.797 1 97.06 109 PHE B O 1
ATOM 2353 N N . LYS B 1 110 ? 3.703 -3.006 -23.578 1 94.69 110 LYS B N 1
ATOM 2354 C CA . LYS B 1 110 ? 4.555 -1.841 -23.359 1 94.69 110 LYS B CA 1
ATOM 2355 C C . LYS B 1 110 ? 4.961 -1.725 -21.891 1 94.69 110 LYS B C 1
ATOM 2357 O O . LYS B 1 110 ? 5.789 -0.88 -21.547 1 94.69 110 LYS B O 1
ATOM 2362 N N . GLY B 1 111 ? 4.418 -2.537 -21.078 1 96.81 111 GLY B N 1
ATOM 2363 C CA . GLY B 1 111 ? 4.707 -2.445 -19.656 1 96.81 111 GLY B CA 1
ATOM 2364 C C . GLY B 1 111 ? 3.66 -1.665 -18.875 1 96.81 111 GLY B C 1
ATOM 2365 O O . GLY B 1 111 ? 2.756 -1.074 -19.469 1 96.81 111 GLY B O 1
ATOM 2366 N N . TYR B 1 112 ? 3.775 -1.69 -17.625 1 98.25 112 TYR B N 1
ATOM 2367 C CA . TYR B 1 112 ? 2.84 -0.988 -16.75 1 98.25 112 TYR B CA 1
ATOM 2368 C C . TYR B 1 112 ? 3.381 0.384 -16.359 1 98.25 112 TYR B C 1
ATOM 2370 O O . TYR B 1 112 ? 4.594 0.601 -16.359 1 98.25 112 TYR B O 1
ATOM 2378 N N . HIS B 1 113 ? 2.412 1.272 -16.141 1 98.25 113 HIS B N 1
ATOM 2379 C CA . HIS B 1 113 ? 2.744 2.6 -15.641 1 98.25 113 HIS B CA 1
ATOM 2380 C C . HIS B 1 113 ? 3.062 2.557 -14.148 1 98.25 113 HIS B C 1
ATOM 2382 O O . HIS B 1 113 ? 2.283 2.023 -13.359 1 98.25 113 HIS B O 1
ATOM 2388 N N . ASN B 1 114 ? 4.211 3.125 -13.781 1 97.62 114 ASN B N 1
ATOM 2389 C CA . ASN B 1 114 ? 4.668 2.973 -12.398 1 97.62 114 ASN B CA 1
ATOM 2390 C C . ASN B 1 114 ? 4.156 4.105 -11.516 1 97.62 114 ASN B C 1
ATOM 2392 O O . ASN B 1 114 ? 4.379 4.098 -10.305 1 97.62 114 ASN B O 1
ATOM 2396 N N . GLY B 1 115 ? 3.584 5.094 -12.117 1 97.5 115 GLY B N 1
ATOM 2397 C CA . GLY B 1 115 ? 2.963 6.168 -11.359 1 97.5 115 GLY B CA 1
ATOM 2398 C C . GLY B 1 115 ? 3.883 7.352 -11.133 1 97.5 115 GLY B C 1
ATOM 2399 O O . GLY B 1 115 ? 3.482 8.352 -10.539 1 97.5 115 GLY B O 1
ATOM 2400 N N . ASN B 1 116 ? 5.137 7.363 -11.688 1 97.56 116 ASN B N 1
ATOM 2401 C CA . ASN B 1 116 ? 6.113 8.398 -11.359 1 97.56 116 ASN B CA 1
ATOM 2402 C C . ASN B 1 116 ? 6.438 9.266 -12.57 1 97.56 116 ASN B C 1
ATOM 2404 O O . ASN B 1 116 ? 7.363 10.07 -12.531 1 97.56 116 ASN B O 1
ATOM 2408 N N . SER B 1 117 ? 5.73 9.07 -13.648 1 96.5 117 SER B N 1
ATOM 2409 C CA . SER B 1 117 ? 5.617 9.977 -14.781 1 96.5 117 SER B CA 1
ATOM 2410 C C . SER B 1 117 ? 4.164 10.336 -15.062 1 96.5 117 SER B C 1
ATOM 2412 O O . SER B 1 117 ? 3.25 9.664 -14.578 1 96.5 117 SER B O 1
ATOM 2414 N N . GLU B 1 118 ? 3.891 11.344 -15.852 1 96.12 118 GLU B N 1
ATOM 2415 C CA . GLU B 1 118 ? 2.518 11.773 -16.094 1 96.12 118 GLU B CA 1
ATOM 2416 C C . GLU B 1 118 ? 1.725 10.711 -16.828 1 96.12 118 GLU B C 1
ATOM 2418 O O . GLU B 1 118 ? 2.25 10.055 -17.734 1 96.12 118 GLU B O 1
ATOM 2423 N N . PRO B 1 119 ? 0.494 10.469 -16.594 1 97.5 119 PRO B N 1
ATOM 2424 C CA . PRO B 1 119 ? -0.223 11.055 -15.469 1 97.5 119 PRO B CA 1
ATOM 2425 C C . PRO B 1 119 ? 0.144 10.406 -14.133 1 97.5 119 PRO B C 1
ATOM 2427 O O . PRO B 1 119 ? 0.354 9.195 -14.07 1 97.5 119 PRO B O 1
ATOM 2430 N N . ARG B 1 120 ? 0.154 11.219 -13.039 1 97.69 120 ARG B N 1
ATOM 2431 C CA . ARG B 1 120 ? 0.671 10.719 -11.773 1 97.69 120 ARG B CA 1
ATOM 2432 C C . ARG B 1 120 ? -0.453 10.523 -10.766 1 97.69 120 ARG B C 1
ATOM 2434 O O . ARG B 1 120 ? -1.49 11.188 -10.844 1 97.69 120 ARG B O 1
ATOM 2441 N N . GLY B 1 121 ? -0.295 9.641 -9.852 1 98.25 121 GLY B N 1
ATOM 2442 C CA . GLY B 1 121 ? -1.121 9.359 -8.688 1 98.25 121 GLY B CA 1
ATOM 2443 C C . GLY B 1 121 ? -0.41 8.531 -7.633 1 98.25 121 GLY B C 1
ATOM 2444 O O . GLY B 1 121 ? 0.215 9.078 -6.723 1 98.25 121 GLY B O 1
ATOM 2445 N N . PHE B 1 122 ? -0.363 7.262 -7.926 1 98.69 122 PHE B N 1
ATOM 2446 C CA . PHE B 1 122 ? 0.436 6.359 -7.109 1 98.69 122 PHE B CA 1
ATOM 2447 C C . PHE B 1 122 ? 1.912 6.73 -7.176 1 98.69 122 PHE B C 1
ATOM 2449 O O . PHE B 1 122 ? 2.41 7.129 -8.227 1 98.69 122 PHE B O 1
ATOM 2456 N N . GLY B 1 123 ? 2.604 6.566 -6.031 1 98.75 123 GLY B N 1
ATOM 2457 C CA . GLY B 1 123 ? 4.012 6.926 -6.008 1 98.75 123 GLY B CA 1
ATOM 2458 C C . GLY B 1 123 ? 4.926 5.738 -5.77 1 98.75 123 GLY B C 1
ATOM 2459 O O . GLY B 1 123 ? 5.766 5.414 -6.613 1 98.75 123 GLY B O 1
ATOM 2460 N N . HIS B 1 124 ? 4.754 5.137 -4.578 1 98.94 124 HIS B N 1
ATOM 2461 C CA . HIS B 1 124 ? 5.672 4.062 -4.219 1 98.94 124 HIS B CA 1
ATOM 2462 C C . HIS B 1 124 ? 5.133 3.238 -3.055 1 98.94 124 HIS B C 1
ATOM 2464 O O . HIS B 1 124 ? 4.164 3.639 -2.402 1 98.94 124 HIS B O 1
ATOM 2470 N N . ILE B 1 125 ? 5.707 2.055 -2.887 1 98.94 125 ILE B N 1
ATOM 2471 C CA . ILE B 1 125 ? 5.637 1.402 -1.584 1 98.94 125 ILE B CA 1
ATOM 2472 C C . ILE B 1 125 ? 6.926 1.658 -0.809 1 98.94 125 ILE B C 1
ATOM 2474 O O . ILE B 1 125 ? 7.914 2.133 -1.375 1 98.94 125 ILE B O 1
ATOM 2478 N N . GLY B 1 126 ? 6.832 1.479 0.468 1 98.88 126 GLY B N 1
ATOM 2479 C CA . GLY B 1 126 ? 8 1.66 1.319 1 98.88 126 GLY B CA 1
ATOM 2480 C C . GLY B 1 126 ? 8.273 0.468 2.215 1 98.88 126 GLY B C 1
ATOM 2481 O O . GLY B 1 126 ? 7.348 -0.128 2.768 1 98.88 126 GLY B O 1
ATOM 2482 N N . VAL B 1 127 ? 9.492 0.129 2.316 1 98.94 127 VAL B N 1
ATOM 2483 C CA . VAL B 1 127 ? 9.93 -0.987 3.145 1 98.94 127 VAL B CA 1
ATOM 2484 C C . VAL B 1 127 ? 10.914 -0.488 4.203 1 98.94 127 VAL B C 1
ATOM 2486 O O . VAL B 1 127 ? 11.93 0.134 3.877 1 98.94 127 VAL B O 1
ATOM 2489 N N . THR B 1 128 ? 10.547 -0.7 5.461 1 98.81 128 THR B N 1
ATOM 2490 C CA . THR B 1 128 ? 11.516 -0.477 6.535 1 98.81 128 THR B CA 1
ATOM 2491 C C . THR B 1 128 ? 12.492 -1.645 6.637 1 98.81 128 THR B C 1
ATOM 2493 O O . THR B 1 128 ? 12.078 -2.795 6.797 1 98.81 128 THR B O 1
ATOM 2496 N N . VAL B 1 129 ? 13.734 -1.313 6.516 1 98.69 129 VAL B N 1
ATOM 2497 C CA . VAL B 1 129 ? 14.781 -2.324 6.652 1 98.69 129 VAL B CA 1
ATOM 2498 C C . VAL B 1 129 ? 15.562 -2.092 7.941 1 98.69 129 VAL B C 1
ATOM 2500 O O . VAL B 1 129 ? 15.336 -1.104 8.641 1 98.69 129 VAL B O 1
ATOM 2503 N N . ASP B 1 130 ? 16.484 -3.023 8.289 1 97.56 130 ASP B N 1
ATOM 2504 C CA . ASP B 1 130 ? 17.266 -2.906 9.516 1 97.56 130 ASP B CA 1
ATOM 2505 C C . ASP B 1 130 ? 18.344 -1.835 9.383 1 97.56 130 ASP B C 1
ATOM 2507 O O . ASP B 1 130 ? 18.609 -1.095 10.328 1 97.56 130 ASP B O 1
ATOM 2511 N N . ASP B 1 131 ? 18.969 -1.817 8.258 1 97.56 131 ASP B N 1
ATOM 2512 C CA . ASP B 1 131 ? 20.047 -0.902 7.906 1 97.56 131 ASP B CA 1
ATOM 2513 C C . ASP B 1 131 ? 20 -0.55 6.422 1 97.56 131 ASP B C 1
ATOM 2515 O O . ASP B 1 131 ? 20.297 -1.394 5.57 1 97.56 131 ASP B O 1
ATOM 2519 N N . THR B 1 132 ? 19.688 0.723 6.148 1 98.25 132 THR B N 1
ATOM 2520 C CA . THR B 1 132 ? 19.469 1.154 4.77 1 98.25 132 THR B CA 1
ATOM 2521 C C . THR B 1 132 ? 20.734 0.95 3.939 1 98.25 132 THR B C 1
ATOM 2523 O O . THR B 1 132 ? 20.672 0.452 2.814 1 98.25 132 THR B O 1
ATOM 2526 N N . TYR B 1 133 ? 21.859 1.299 4.441 1 98.06 133 TYR B N 1
ATOM 2527 C CA . TYR B 1 133 ? 23.109 1.202 3.688 1 98.06 133 TYR B CA 1
ATOM 2528 C C . TYR B 1 133 ? 23.469 -0.253 3.426 1 98.06 133 TYR B C 1
ATOM 2530 O O . TYR B 1 133 ? 23.875 -0.608 2.314 1 98.06 133 TYR B O 1
ATOM 2538 N N . LYS B 1 134 ? 23.328 -1.127 4.402 1 98.12 134 LYS B N 1
ATOM 2539 C CA . LYS B 1 134 ? 23.594 -2.551 4.215 1 98.12 134 LYS B CA 1
ATOM 2540 C C . LYS B 1 134 ? 22.625 -3.162 3.207 1 98.12 134 LYS B C 1
ATOM 2542 O O . LYS B 1 134 ? 23.031 -3.945 2.346 1 98.12 134 LYS B O 1
ATOM 2547 N N . ALA B 1 135 ? 21.375 -2.824 3.346 1 98.69 135 ALA B N 1
ATOM 2548 C CA . ALA B 1 135 ? 20.375 -3.32 2.402 1 98.69 135 ALA B CA 1
ATOM 2549 C C . ALA B 1 135 ? 20.703 -2.889 0.977 1 98.69 135 ALA B C 1
ATOM 2551 O O . ALA B 1 135 ? 20.609 -3.688 0.042 1 98.69 135 ALA B O 1
ATOM 2552 N N . CYS B 1 136 ? 21.109 -1.659 0.788 1 98.62 136 CYS B N 1
ATOM 2553 C CA . CYS B 1 136 ? 21.391 -1.131 -0.542 1 98.62 136 CYS B CA 1
ATOM 2554 C C . CYS B 1 136 ? 22.625 -1.784 -1.14 1 98.62 136 CYS B C 1
ATOM 2556 O O . CYS B 1 136 ? 22.703 -1.996 -2.352 1 98.62 136 CYS B O 1
ATOM 2558 N N . GLU B 1 137 ? 23.578 -2.014 -0.267 1 98.62 137 GLU B N 1
ATOM 2559 C CA . GLU B 1 137 ? 24.719 -2.779 -0.75 1 98.62 137 GLU B CA 1
ATOM 2560 C C . GLU B 1 137 ? 24.281 -4.145 -1.279 1 98.62 137 GLU B C 1
ATOM 2562 O O . GLU B 1 137 ? 24.719 -4.566 -2.35 1 98.62 137 GLU B O 1
ATOM 2567 N N . ARG B 1 138 ? 23.469 -4.816 -0.537 1 98.62 138 ARG B N 1
ATOM 2568 C CA . ARG B 1 138 ? 22.953 -6.109 -0.967 1 98.62 138 ARG B CA 1
ATOM 2569 C C . ARG B 1 138 ? 22.172 -5.977 -2.273 1 98.62 138 ARG B C 1
ATOM 2571 O O . ARG B 1 138 ? 22.344 -6.785 -3.189 1 98.62 138 ARG B O 1
ATOM 2578 N N . PHE B 1 139 ? 21.25 -4.965 -2.396 1 98.81 139 PHE B N 1
ATOM 2579 C CA . PHE B 1 139 ? 20.469 -4.746 -3.605 1 98.81 139 PHE B CA 1
ATOM 2580 C C . PHE B 1 139 ? 21.375 -4.504 -4.805 1 98.81 139 PHE B C 1
ATOM 2582 O O . PHE B 1 139 ? 21.125 -5.023 -5.895 1 98.81 139 PHE B O 1
ATOM 2589 N N . GLN B 1 140 ? 22.406 -3.697 -4.574 1 98.38 140 GLN B N 1
ATOM 2590 C CA . GLN B 1 140 ? 23.359 -3.438 -5.641 1 98.38 140 GLN B CA 1
ATOM 2591 C C . GLN B 1 140 ? 24.031 -4.73 -6.113 1 98.38 140 GLN B C 1
ATOM 2593 O O . GLN B 1 140 ? 24.141 -4.969 -7.316 1 98.38 140 GLN B O 1
ATOM 2598 N N . ASN B 1 141 ? 24.469 -5.551 -5.23 1 98.5 141 ASN B N 1
ATOM 2599 C CA . ASN B 1 141 ? 25.125 -6.812 -5.551 1 98.5 141 ASN B CA 1
ATOM 2600 C C . ASN B 1 141 ? 24.172 -7.758 -6.293 1 98.5 141 ASN B C 1
ATOM 2602 O O . ASN B 1 141 ? 24.625 -8.625 -7.043 1 98.5 141 ASN B O 1
ATOM 2606 N N . LEU B 1 142 ? 22.922 -7.578 -6.074 1 98.62 142 LEU B N 1
ATOM 2607 C CA . LEU B 1 142 ? 21.922 -8.422 -6.715 1 98.62 142 LEU B CA 1
ATOM 2608 C C . LEU B 1 142 ? 21.469 -7.832 -8.047 1 98.62 142 LEU B C 1
ATOM 2610 O O . LEU B 1 142 ? 20.562 -8.359 -8.695 1 98.62 142 LEU B O 1
ATOM 2614 N N . GLY B 1 143 ? 22.016 -6.684 -8.383 1 98.38 143 GLY B N 1
ATOM 2615 C CA . GLY B 1 143 ? 21.766 -6.086 -9.688 1 98.38 143 GLY B CA 1
ATOM 2616 C C . GLY B 1 143 ? 20.484 -5.277 -9.734 1 98.38 143 GLY B C 1
ATOM 2617 O O . GLY B 1 143 ? 19.922 -5.055 -10.805 1 98.38 143 GLY B O 1
ATOM 2618 N N . VAL B 1 144 ? 19.984 -4.867 -8.602 1 98.81 144 VAL B N 1
ATOM 2619 C CA . VAL B 1 144 ? 18.75 -4.09 -8.531 1 98.81 144 VAL B CA 1
ATOM 2620 C C . VAL B 1 144 ? 19 -2.668 -9.023 1 98.81 144 VAL B C 1
ATOM 2622 O O . VAL B 1 144 ? 20.031 -2.062 -8.695 1 98.81 144 VAL B O 1
ATOM 2625 N N . GLU B 1 145 ? 18.062 -2.17 -9.82 1 98.69 145 GLU B N 1
ATOM 2626 C CA . GLU B 1 145 ? 18.172 -0.806 -10.328 1 98.69 145 GLU B CA 1
ATOM 2627 C C . GLU B 1 145 ? 17.781 0.214 -9.266 1 98.69 145 GLU B C 1
ATOM 2629 O O . GLU B 1 145 ? 16.734 0.074 -8.633 1 98.69 145 GLU B O 1
ATOM 2634 N N . PHE B 1 146 ? 18.609 1.246 -9.102 1 98.75 146 PHE B N 1
ATOM 2635 C CA . PHE B 1 146 ? 18.344 2.318 -8.148 1 98.75 146 PHE B CA 1
ATOM 2636 C C . PHE B 1 146 ? 17.781 3.545 -8.859 1 98.75 146 PHE B C 1
ATOM 2638 O O . PHE B 1 146 ? 18.25 3.918 -9.938 1 98.75 146 PHE B O 1
ATOM 2645 N N . VAL B 1 147 ? 16.75 4.074 -8.312 1 98.44 147 VAL B N 1
ATOM 2646 C CA . VAL B 1 147 ? 16.297 5.418 -8.68 1 98.44 147 VAL B CA 1
ATOM 2647 C C . VAL B 1 147 ? 17.141 6.457 -7.938 1 98.44 147 VAL B C 1
ATOM 2649 O O . VAL B 1 147 ? 17.5 7.492 -8.5 1 98.44 147 VAL B O 1
ATOM 2652 N N . LYS B 1 148 ? 17.375 6.199 -6.676 1 98 148 LYS B N 1
ATOM 2653 C CA . LYS B 1 148 ? 18.141 7.035 -5.758 1 98 148 LYS B CA 1
ATOM 2654 C C . LYS B 1 148 ? 18.922 6.188 -4.766 1 98 148 LYS B C 1
ATOM 2656 O O . LYS B 1 148 ? 18.359 5.324 -4.09 1 98 148 LYS B O 1
ATOM 2661 N N . LYS B 1 149 ? 20.219 6.441 -4.754 1 98.12 149 LYS B N 1
ATOM 2662 C CA . LYS B 1 149 ? 21.031 5.801 -3.727 1 98.12 149 LYS B CA 1
ATOM 2663 C C . LYS B 1 149 ? 20.953 6.574 -2.412 1 98.12 149 LYS B C 1
ATOM 2665 O O . LYS B 1 149 ? 20.594 7.75 -2.395 1 98.12 149 LYS B O 1
ATOM 2670 N N . PRO B 1 150 ? 21.328 5.898 -1.298 1 97.31 150 PRO B N 1
ATOM 2671 C CA . PRO B 1 150 ? 21.172 6.555 0.004 1 97.31 150 PRO B CA 1
ATOM 2672 C C . PRO B 1 150 ? 21.984 7.836 0.118 1 97.31 150 PRO B C 1
ATOM 2674 O O . PRO B 1 150 ? 21.625 8.742 0.872 1 97.31 150 PRO B O 1
ATOM 2677 N N . GLU B 1 151 ? 23.031 7.977 -0.652 1 95.75 151 GLU B N 1
ATOM 2678 C CA . GLU B 1 151 ? 23.906 9.141 -0.55 1 95.75 151 GLU B CA 1
ATOM 2679 C C . GLU B 1 151 ? 23.531 10.211 -1.567 1 95.75 151 GLU B C 1
ATOM 2681 O O . GLU B 1 151 ? 24.078 11.312 -1.545 1 95.75 151 GLU B O 1
ATOM 2686 N N . ASP B 1 152 ? 22.625 9.852 -2.359 1 95.81 152 ASP B N 1
ATOM 2687 C CA . ASP B 1 152 ? 22.266 10.773 -3.432 1 95.81 152 ASP B CA 1
ATOM 2688 C C . ASP B 1 152 ? 21.234 11.805 -2.951 1 95.81 152 ASP B C 1
ATOM 2690 O O . ASP B 1 152 ? 20.5 11.547 -2.004 1 95.81 152 ASP B O 1
ATOM 2694 N N . GLY B 1 153 ? 21.219 12.891 -3.607 1 88.25 153 GLY B N 1
ATOM 2695 C CA . GLY B 1 153 ? 20.172 13.891 -3.424 1 88.25 153 GLY B CA 1
ATOM 2696 C C . GLY B 1 153 ? 20.297 14.656 -2.121 1 88.25 153 GLY B C 1
ATOM 2697 O O . GLY B 1 153 ? 21.312 14.555 -1.433 1 88.25 153 GLY B O 1
ATOM 2698 N N . LYS B 1 154 ? 19.281 15.398 -1.802 1 83.75 154 LYS B N 1
ATOM 2699 C CA . LYS B 1 154 ? 19.25 16.266 -0.631 1 83.75 154 LYS B CA 1
ATOM 2700 C C . LYS B 1 154 ? 18.953 15.484 0.638 1 83.75 154 LYS B C 1
ATOM 2702 O O . LYS B 1 154 ? 19.484 15.773 1.704 1 83.75 154 LYS B O 1
ATOM 2707 N N . MET B 1 155 ? 18.125 14.547 0.498 1 88.25 155 MET B N 1
ATOM 2708 C CA . MET B 1 155 ? 17.766 13.711 1.638 1 88.25 155 MET B CA 1
ATOM 2709 C C . MET B 1 155 ? 18.594 12.43 1.665 1 88.25 155 MET B C 1
ATOM 2711 O O . MET B 1 155 ? 18.266 11.453 0.986 1 88.25 155 MET B O 1
ATOM 2715 N N . LYS B 1 156 ? 19.578 12.438 2.496 1 92.19 156 LYS B N 1
ATOM 2716 C CA . LYS B 1 156 ? 20.453 11.273 2.607 1 92.19 156 LYS B CA 1
ATOM 2717 C C . LYS B 1 156 ? 19.875 10.242 3.564 1 92.19 156 LYS B C 1
ATOM 2719 O O . LYS B 1 156 ? 19.031 10.57 4.414 1 92.19 156 LYS B O 1
ATOM 2724 N N . GLY B 1 157 ? 20.266 8.984 3.361 1 95.38 157 GLY B N 1
ATOM 2725 C CA . GLY B 1 157 ? 19.875 7.934 4.285 1 95.38 157 GLY B CA 1
ATOM 2726 C C . GLY B 1 157 ? 18.625 7.188 3.844 1 95.38 157 GLY B C 1
ATOM 2727 O O . GLY B 1 157 ? 18.188 6.238 4.504 1 95.38 157 GLY B O 1
ATOM 2728 N N . ILE B 1 158 ? 18.047 7.602 2.762 1 97.56 158 ILE B N 1
ATOM 2729 C CA . ILE B 1 158 ? 16.922 6.906 2.152 1 97.56 158 ILE B CA 1
ATOM 2730 C C . ILE B 1 158 ? 17.266 6.535 0.711 1 97.56 158 ILE B C 1
ATOM 2732 O O . ILE B 1 158 ? 18.047 7.223 0.054 1 97.56 158 ILE B O 1
ATOM 2736 N N . ALA B 1 159 ? 16.766 5.465 0.211 1 98.62 159 ALA B N 1
ATOM 2737 C CA . ALA B 1 159 ? 16.984 5.031 -1.165 1 98.62 159 ALA B CA 1
ATOM 2738 C C . ALA B 1 159 ? 15.672 4.707 -1.862 1 98.62 159 ALA B C 1
ATOM 2740 O O . ALA B 1 159 ? 14.656 4.488 -1.205 1 98.62 159 ALA B O 1
ATOM 2741 N N . PHE B 1 160 ? 15.672 4.777 -3.115 1 98.75 160 PHE B N 1
ATOM 2742 C CA . PHE B 1 160 ? 14.609 4.27 -3.973 1 98.75 160 PHE B CA 1
ATOM 2743 C C . PHE B 1 160 ? 15.156 3.264 -4.977 1 98.75 160 PHE B C 1
ATOM 2745 O O . PHE B 1 160 ? 16.109 3.555 -5.699 1 98.75 160 PHE B O 1
ATOM 2752 N N . ILE B 1 161 ? 14.539 2.129 -4.992 1 98.94 161 ILE B N 1
ATOM 2753 C CA . ILE B 1 161 ? 14.875 1.119 -5.992 1 98.94 161 ILE B CA 1
ATOM 2754 C C . ILE B 1 161 ? 13.648 0.83 -6.863 1 98.94 161 ILE B C 1
ATOM 2756 O O . ILE B 1 161 ? 12.555 1.313 -6.586 1 98.94 161 ILE B O 1
ATOM 2760 N N . LYS B 1 162 ? 13.859 0.101 -7.953 1 98.88 162 LYS B N 1
ATOM 2761 C CA . LYS B 1 162 ? 12.773 -0.301 -8.844 1 98.88 162 LYS B CA 1
ATOM 2762 C C . LYS B 1 162 ? 12.547 -1.809 -8.789 1 98.88 162 LYS B C 1
ATOM 2764 O O . LYS B 1 162 ? 13.5 -2.586 -8.742 1 98.88 162 LYS B O 1
ATOM 2769 N N . ASP B 1 163 ? 11.281 -2.178 -8.734 1 98.88 163 ASP B N 1
ATOM 2770 C CA . ASP B 1 163 ? 10.992 -3.586 -8.992 1 98.88 163 ASP B CA 1
ATOM 2771 C C . ASP B 1 163 ? 11.016 -3.885 -10.492 1 98.88 163 ASP B C 1
ATOM 2773 O O . ASP B 1 163 ? 11.289 -2.996 -11.305 1 98.88 163 ASP B O 1
ATOM 2777 N N . PRO B 1 164 ? 10.75 -5.109 -10.945 1 98.62 164 PRO B N 1
ATOM 2778 C CA . PRO B 1 164 ? 10.922 -5.504 -12.344 1 98.62 164 PRO B CA 1
ATOM 2779 C C . PRO B 1 164 ? 10.016 -4.727 -13.297 1 98.62 164 PRO B C 1
ATOM 2781 O O . PRO B 1 164 ? 10.289 -4.645 -14.492 1 98.62 164 PRO B O 1
ATOM 2784 N N . ASP B 1 165 ? 8.875 -4.223 -12.812 1 98.69 165 ASP B N 1
ATOM 2785 C CA . ASP B 1 165 ? 7.961 -3.475 -13.672 1 98.69 165 ASP B CA 1
ATOM 2786 C C . ASP B 1 165 ? 8.164 -1.97 -13.508 1 98.69 165 ASP B C 1
ATOM 2788 O O . ASP B 1 165 ? 7.391 -1.174 -14.047 1 98.69 165 ASP B O 1
ATOM 2792 N N . GLY B 1 166 ? 9.117 -1.61 -12.688 1 98.62 166 GLY B N 1
ATOM 2793 C CA . GLY B 1 166 ? 9.508 -0.212 -12.609 1 98.62 166 GLY B CA 1
ATOM 2794 C C . GLY B 1 166 ? 8.891 0.517 -11.43 1 98.62 166 GLY B C 1
ATOM 2795 O O . GLY B 1 166 ? 9.133 1.709 -11.234 1 98.62 166 GLY B O 1
ATOM 2796 N N . TYR B 1 167 ? 8.055 -0.163 -10.664 1 98.88 167 TYR B N 1
ATOM 2797 C CA . TYR B 1 167 ? 7.492 0.486 -9.484 1 98.88 167 TYR B CA 1
ATOM 2798 C C . TYR B 1 167 ? 8.594 0.887 -8.508 1 98.88 167 TYR B C 1
ATOM 2800 O O . TYR B 1 167 ? 9.547 0.138 -8.297 1 98.88 167 TYR B O 1
ATOM 2808 N N . TRP B 1 168 ? 8.438 2.08 -7.914 1 98.94 168 TRP B N 1
ATOM 2809 C CA . TRP B 1 168 ? 9.43 2.547 -6.949 1 98.94 168 TRP B CA 1
ATOM 2810 C C . TRP B 1 168 ? 9.188 1.927 -5.578 1 98.94 168 TRP B C 1
ATOM 2812 O O . TRP B 1 168 ? 8.039 1.767 -5.152 1 98.94 168 TRP B O 1
ATOM 2822 N N . ILE B 1 169 ? 10.227 1.594 -4.973 1 98.94 169 ILE B N 1
ATOM 2823 C CA . ILE B 1 169 ? 10.227 1.12 -3.594 1 98.94 169 ILE B CA 1
ATOM 2824 C C . ILE B 1 169 ? 11.18 1.971 -2.758 1 98.94 169 ILE B C 1
ATOM 2826 O O . ILE B 1 169 ? 12.383 2.004 -3.02 1 98.94 169 ILE B O 1
ATOM 2830 N N . GLU B 1 170 ? 10.633 2.615 -1.816 1 98.88 170 GLU B N 1
ATOM 2831 C CA . GLU B 1 170 ? 11.414 3.428 -0.893 1 98.88 170 GLU B CA 1
ATOM 2832 C C . GLU B 1 170 ? 12 2.576 0.231 1 98.88 170 GLU B C 1
ATOM 2834 O O . GLU B 1 170 ? 11.305 1.748 0.817 1 98.88 170 GLU B O 1
ATOM 2839 N N . ILE B 1 171 ? 13.305 2.764 0.447 1 98.81 171 ILE B N 1
ATOM 2840 C CA . ILE B 1 171 ? 14.023 2 1.459 1 98.81 171 ILE B CA 1
ATOM 2841 C C . ILE B 1 171 ? 14.508 2.938 2.564 1 98.81 171 ILE B C 1
ATOM 2843 O O . ILE B 1 171 ? 15.203 3.92 2.297 1 98.81 171 ILE B O 1
ATOM 2847 N N . PHE B 1 172 ? 14.117 2.672 3.789 1 98.5 172 PHE B N 1
ATOM 2848 C CA . PHE B 1 172 ? 14.516 3.475 4.938 1 98.5 172 PHE B CA 1
ATOM 2849 C C . PHE B 1 172 ? 14.641 2.609 6.188 1 98.5 172 PHE B C 1
ATOM 2851 O O . PHE B 1 172 ? 14.289 1.428 6.168 1 98.5 172 PHE B O 1
ATOM 2858 N N . ASP B 1 173 ? 15.25 3.143 7.199 1 98.12 173 ASP B N 1
ATOM 2859 C CA . ASP B 1 173 ? 15.391 2.398 8.445 1 98.12 173 ASP B CA 1
ATOM 2860 C C . ASP B 1 173 ? 15.125 3.297 9.656 1 98.12 173 ASP B C 1
ATOM 2862 O O . ASP B 1 173 ? 15.078 4.52 9.523 1 98.12 173 ASP B O 1
ATOM 2866 N N . ARG B 1 174 ? 14.93 2.656 10.805 1 96.44 174 ARG B N 1
ATOM 2867 C CA . ARG B 1 174 ? 14.539 3.361 12.023 1 96.44 174 ARG B CA 1
ATOM 2868 C C . ARG B 1 174 ? 15.719 4.109 12.625 1 96.44 174 ARG B C 1
ATOM 2870 O O . ARG B 1 174 ? 15.539 5.023 13.438 1 96.44 174 ARG B O 1
ATOM 2877 N N . LYS B 1 175 ? 16.906 3.742 12.258 1 95.38 175 LYS B N 1
ATOM 2878 C CA . LYS B 1 175 ? 18.094 4.348 12.836 1 95.38 175 LYS B CA 1
ATOM 2879 C C . LYS B 1 175 ? 18.328 5.75 12.281 1 95.38 175 LYS B C 1
ATOM 2881 O O . LYS B 1 175 ? 18.719 6.66 13.016 1 95.38 175 LYS B O 1
ATOM 2886 N N . THR B 1 176 ? 17.969 5.902 11.008 1 94.75 176 THR B N 1
ATOM 2887 C CA . THR B 1 176 ? 18.375 7.133 10.344 1 94.75 176 THR B CA 1
ATOM 2888 C C . THR B 1 176 ? 17.172 7.988 9.977 1 94.75 176 THR B C 1
ATOM 2890 O O . THR B 1 176 ? 17.297 9.188 9.734 1 94.75 176 THR B O 1
ATOM 2893 N N . ILE B 1 177 ? 15.984 7.43 9.945 1 96.81 177 ILE B N 1
ATOM 2894 C CA . ILE B 1 177 ? 14.82 8.117 9.391 1 96.81 177 ILE B CA 1
ATOM 2895 C C . ILE B 1 177 ? 14.516 9.359 10.227 1 96.81 177 ILE B C 1
ATOM 2897 O O . ILE B 1 177 ? 14.094 10.383 9.688 1 96.81 177 ILE B O 1
ATOM 2901 N N . GLY B 1 178 ? 14.711 9.258 11.562 1 94.69 178 GLY B N 1
ATOM 2902 C CA . GLY B 1 178 ? 14.523 10.43 12.406 1 94.69 178 GLY B CA 1
ATOM 2903 C C . GLY B 1 178 ? 15.414 11.594 12.016 1 94.69 178 GLY B C 1
ATOM 2904 O O . GLY B 1 178 ? 14.961 12.734 11.953 1 94.69 178 GLY B O 1
ATOM 2905 N N . ASN B 1 179 ? 16.656 11.273 11.742 1 92.5 179 ASN B N 1
ATOM 2906 C CA . ASN B 1 179 ? 17.625 12.289 11.336 1 92.5 179 ASN B CA 1
ATOM 2907 C C . ASN B 1 179 ? 17.312 12.828 9.938 1 92.5 179 ASN B C 1
ATOM 2909 O O . ASN B 1 179 ? 17.422 14.023 9.688 1 92.5 179 ASN B O 1
ATOM 2913 N N . VAL B 1 180 ? 16.906 11.969 9.086 1 91.69 180 VAL B N 1
ATOM 2914 C CA . VAL B 1 180 ? 16.609 12.312 7.699 1 91.69 180 VAL B CA 1
ATOM 2915 C C . VAL B 1 180 ? 15.469 13.328 7.645 1 91.69 180 VAL B C 1
ATOM 2917 O O . VAL B 1 180 ? 15.469 14.219 6.797 1 91.69 180 VAL B O 1
ATOM 2920 N N . THR B 1 181 ? 14.539 13.219 8.57 1 93.44 181 THR B N 1
ATOM 2921 C CA . THR B 1 181 ? 13.32 14.016 8.508 1 93.44 181 THR B CA 1
ATOM 2922 C C . THR B 1 181 ? 13.312 15.078 9.609 1 93.44 181 THR B C 1
ATOM 2924 O O . THR B 1 181 ? 12.258 15.633 9.938 1 93.44 181 THR B O 1
ATOM 2927 N N . GLN B 1 182 ? 14.391 15.383 10.195 1 92.25 182 GLN B N 1
ATOM 2928 C CA . GLN B 1 182 ? 14.477 16.219 11.391 1 92.25 182 GLN B CA 1
ATOM 2929 C C . GLN B 1 182 ? 13.867 17.594 11.141 1 92.25 182 GLN B C 1
ATOM 2931 O O . GLN B 1 182 ? 13.141 18.125 11.977 1 92.25 182 GLN B O 1
ATOM 2936 N N . THR B 1 183 ? 14.109 18.172 10.031 1 91.44 183 THR B N 1
ATOM 2937 C CA . THR B 1 183 ? 13.641 19.531 9.742 1 91.44 183 THR B CA 1
ATOM 2938 C C . THR B 1 183 ? 12.164 19.516 9.336 1 91.44 183 THR B C 1
ATOM 2940 O O . THR B 1 183 ? 11.477 20.516 9.445 1 91.44 183 THR B O 1
ATOM 2943 N N . ALA B 1 184 ? 11.719 18.391 8.898 1 93.81 184 ALA B N 1
ATOM 2944 C CA . ALA B 1 184 ? 10.344 18.266 8.422 1 93.81 184 ALA B CA 1
ATOM 2945 C C . ALA B 1 184 ? 9.398 17.922 9.57 1 93.81 184 ALA B C 1
ATOM 2947 O O . ALA B 1 184 ? 8.203 18.203 9.5 1 93.81 184 ALA B O 1
ATOM 2948 N N . ALA B 1 185 ? 9.859 17.344 10.602 1 94.81 185 ALA B N 1
ATOM 2949 C CA . ALA B 1 185 ? 9.055 16.781 11.68 1 94.81 185 ALA B CA 1
ATOM 2950 C C . ALA B 1 185 ? 8.539 17.875 12.617 1 94.81 185 ALA B C 1
ATOM 2952 O O . ALA B 1 185 ? 9.172 18.922 12.758 1 94.81 185 ALA B O 1
#

InterPro domains:
  IPR004360 Glyoxalase/fosfomycin resistance/dioxygenase domain [PF00903] (29-171)
  IPR004361 Glyoxalase I [TIGR00068] (28-176)
  IPR018146 Glyoxalase I, conserved site [PS00934] (30-51)
  IPR018146 Glyoxalase I, conserved site [PS00935] (115-131)
  IPR029068 Glyoxalase/Bleomycin resistance protein/Dihydroxybiphenyl dioxygenase [G3DSA:3.10.180.10] (4-181)
  IPR029068 Glyoxalase/Bleomycin resistance protein/Dihydroxybiphenyl dioxygenase [SSF54593] (15-174)
  IPR037523 Vicinal oxygen chelate (VOC), core domain [PS51819] (27-174)

pLDDT: mean 96.76, std 5.5, range [47.62, 98.94]

Foldseek 3Di:
DPPPDCPDCVNPPPDDDDDDPVCPLPAAQEDEDEFQDCVQQVCCCCVLVNWDFQAKDDDVVQQKIKTKIGNDDNVPADPPRVSSVVVNSSHHYIYIYMYRPPSNPDPPNPFDDQQPDPPHDDAAAEDADAAQQVSVVSCVVVVWAWPAHQCDDDQHQKTWTAGPRGHIYIYHYPVCVCVSCVVVD/DPPPDCPDCVNPPPDDDDDDPVCPLDAAQEDEDEFQDCVQQVCCCCVLVNWDFQAKDDDVVQQKIKTKIGNDDNVPADPPRVSSVVVNSSHHYIYIYMYRPPSNPDPPNPFDDQQPDPPHDDAAAEDADAAQQVSVVSCVVVVWAWPAHQCDDDQHQKTW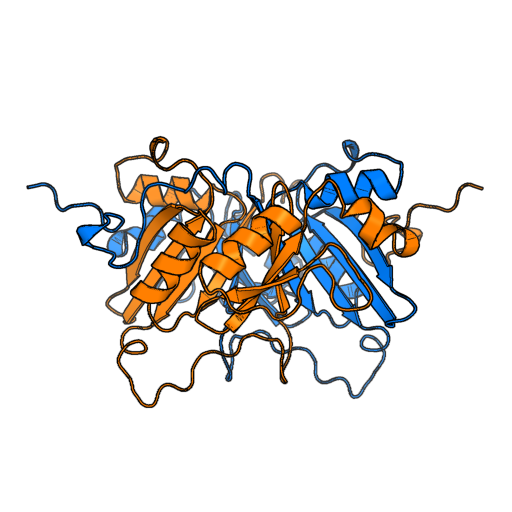TAGPRGHIYIYHYPVCVCVSCVVVD